Protein AF-0000000072847836 (afdb_homodimer)

Foldseek 3Di:
DPPPPLDKDKDKDADDDDPWDWDWDADQVQQKIWIACQVHDHDIQIAHQFPQKGKDADPVDVRMMMIMGSDPVSSVVSVVRVVVSRDDPPVVVVVVVDDDDDDDDDDDDDDD/DPPPPLDKDKDKDADDDDPWDWDWDADQVQQKIWIACQVHDHDIQIAHQFPQKGKDADPVDVRMMMIMGSDPVSSVVSVVRVVVSRDDPPVVVVVVVDDDDDDDDDDDDDDD

InterPro domains:
  IPR000702 Large ribosomal subunit protein uL6-like [PTHR11655] (1-108)
  IPR020040 Large ribosomal subunit protein uL6, alpha-beta domain [PF00347] (33-99)
  IPR036789 Large ribosomal subunit protein uL6-like, alpha-beta domain superfamily [G3DSA:3.90.930.12] (9-111)
  IPR036789 Large ribosomal subunit protein uL6-like, alpha-beta domain superfamily [SSF56053] (9-105)

Sequence (224 aa):
MIKGVTLGFRYKMRSVYAHFLINVIIQENVSLVEIQNFLGEKYIRRVRIRPSAACSVSQAQKDGLILEGDDIELVSNSAALIQQATTVENKNIRKILDGIYVSVKGTNSSAGMIKGVTLGFRYKMRSVYAHFLINVIIQENVSLVEIQNFLGEKYIRRVRIRPSAACSVSQAQKDGLILEGDDIELVSNSAALIQQATTVENKNIRKILDGIYVSVKGTNSSAG

Structure (mmCIF, N/CA/C/O backbone):
data_AF-0000000072847836-model_v1
#
loop_
_entity.id
_entity.type
_entity.pdbx_description
1 polymer 'Large ribosomal subunit protein uL6'
#
loop_
_atom_site.group_PDB
_atom_site.id
_atom_site.type_symbol
_atom_site.label_atom_id
_atom_site.label_alt_id
_atom_site.label_comp_id
_atom_site.label_asym_id
_atom_site.label_entity_id
_atom_site.label_seq_id
_atom_site.pdbx_PDB_ins_code
_atom_site.Cartn_x
_atom_site.Cartn_y
_atom_site.Cartn_z
_atom_site.occupancy
_atom_site.B_iso_or_equiv
_atom_site.auth_seq_id
_atom_site.auth_comp_id
_atom_site.auth_asym_id
_atom_site.auth_atom_id
_atom_site.pdbx_PDB_model_num
ATOM 1 N N . MET A 1 1 ? 7.887 -56.125 -6.875 1 31.52 1 MET A N 1
ATOM 2 C CA . MET A 1 1 ? 8.125 -55.125 -7.934 1 31.52 1 MET A CA 1
ATOM 3 C C . MET A 1 1 ? 7.941 -53.719 -7.418 1 31.52 1 MET A C 1
ATOM 5 O O . MET A 1 1 ? 6.879 -53.375 -6.898 1 31.52 1 MET A O 1
ATOM 9 N N . ILE A 1 2 ? 8.938 -53.062 -6.691 1 40.41 2 ILE A N 1
ATOM 10 C CA . ILE A 1 2 ? 8.828 -51.812 -5.961 1 40.41 2 ILE A CA 1
ATOM 11 C C . ILE A 1 2 ? 8.281 -50.719 -6.883 1 40.41 2 ILE A C 1
ATOM 13 O O . ILE A 1 2 ? 8.875 -50.406 -7.914 1 40.41 2 ILE A O 1
ATOM 17 N N . LYS A 1 3 ? 7.02 -50.656 -7.18 1 45.91 3 LYS A N 1
ATOM 18 C CA . LYS A 1 3 ? 6.426 -49.625 -8.031 1 45.91 3 LYS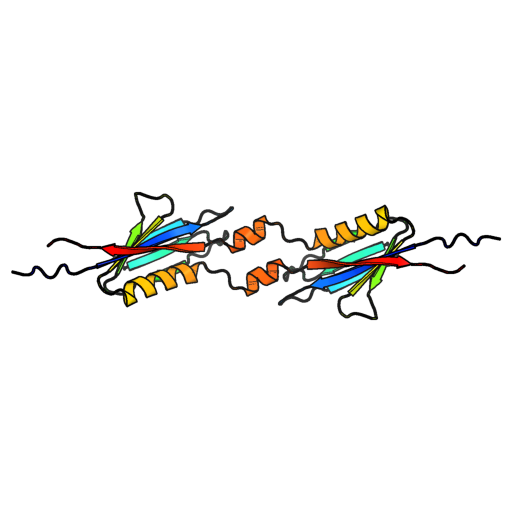 A CA 1
ATOM 19 C C . LYS A 1 3 ? 6.891 -48.25 -7.625 1 45.91 3 LYS A C 1
ATOM 21 O O . LYS A 1 3 ? 6.801 -47.875 -6.453 1 45.91 3 LYS A O 1
ATOM 26 N N . GLY A 1 4 ? 7.977 -47.781 -8.109 1 46.28 4 GLY A N 1
ATOM 27 C CA . GLY A 1 4 ? 8.508 -46.438 -7.895 1 46.28 4 GLY A CA 1
ATOM 28 C C . GLY A 1 4 ? 7.445 -45.375 -7.949 1 46.28 4 GLY A C 1
ATOM 29 O O . GLY A 1 4 ? 6.766 -45.188 -8.969 1 46.28 4 GLY A O 1
ATOM 30 N N . VAL A 1 5 ? 6.633 -45.156 -6.957 1 49.94 5 VAL A N 1
ATOM 31 C CA . VAL A 1 5 ? 5.625 -44.094 -6.875 1 49.94 5 VAL A CA 1
ATOM 32 C C . VAL A 1 5 ? 6.188 -42.781 -7.426 1 49.94 5 VAL A C 1
ATOM 34 O O . VAL A 1 5 ? 7.266 -42.344 -7.02 1 49.94 5 VAL A O 1
ATOM 37 N N . THR A 1 6 ? 6.242 -42.625 -8.742 1 57.62 6 THR A N 1
ATOM 38 C CA . THR A 1 6 ? 6.715 -41.312 -9.203 1 57.62 6 THR A CA 1
ATOM 39 C C . THR A 1 6 ? 5.988 -40.188 -8.469 1 57.62 6 THR A C 1
ATOM 41 O O . THR A 1 6 ? 4.758 -40.156 -8.461 1 57.62 6 THR A O 1
ATOM 44 N N . LEU A 1 7 ? 6.547 -39.781 -7.398 1 67.31 7 LEU A N 1
ATOM 45 C CA . LEU A 1 7 ? 6 -38.688 -6.578 1 67.31 7 LEU A CA 1
ATOM 46 C C . LEU A 1 7 ? 5.957 -37.375 -7.355 1 67.31 7 LEU A C 1
ATOM 48 O O . LEU A 1 7 ? 6.938 -37 -7.996 1 67.31 7 LEU A O 1
ATOM 52 N N . GLY A 1 8 ? 4.703 -37.094 -7.77 1 88.88 8 GLY A N 1
ATOM 53 C CA . GLY A 1 8 ? 4.594 -35.75 -8.312 1 88.88 8 GLY A CA 1
ATOM 54 C C . GLY A 1 8 ? 4.445 -34.688 -7.242 1 88.88 8 GLY A C 1
ATOM 55 O O . GLY A 1 8 ? 4.418 -35 -6.051 1 88.88 8 GLY A O 1
ATOM 56 N N . PHE A 1 9 ? 4.746 -33.5 -7.559 1 93.81 9 PHE A N 1
ATOM 57 C CA . PHE A 1 9 ? 4.621 -32.312 -6.684 1 93.81 9 PHE A CA 1
ATOM 58 C C . PHE A 1 9 ? 3.363 -31.531 -7.016 1 93.81 9 PHE A C 1
ATOM 60 O O . PHE A 1 9 ? 2.955 -31.469 -8.18 1 93.81 9 PHE A O 1
ATOM 67 N N . ARG A 1 10 ? 2.783 -31.109 -5.953 1 95.06 10 ARG A N 1
ATOM 68 C CA . ARG A 1 10 ? 1.569 -30.312 -6.125 1 95.06 10 ARG A CA 1
ATOM 69 C C . ARG A 1 10 ? 1.591 -29.078 -5.23 1 95.06 10 ARG A C 1
ATOM 71 O O . ARG A 1 10 ? 1.797 -29.188 -4.02 1 95.06 10 ARG A O 1
ATOM 78 N N . TYR A 1 11 ? 1.335 -27.891 -5.781 1 97.06 11 TYR A N 1
ATOM 79 C CA . TYR A 1 11 ? 1.158 -26.641 -5.059 1 97.06 11 TYR A CA 1
ATOM 80 C C . TYR A 1 11 ? -0.27 -26.125 -5.203 1 97.06 11 TYR A C 1
ATOM 82 O O . TYR A 1 11 ? -0.853 -26.188 -6.289 1 97.06 11 TYR A O 1
ATOM 90 N N . LYS A 1 12 ? -0.806 -25.594 -4.125 1 97 12 LYS A N 1
ATOM 91 C CA . LYS A 1 12 ? -2.07 -24.875 -4.16 1 97 12 LYS A CA 1
ATOM 92 C C . LYS A 1 12 ? -1.845 -23.375 -3.984 1 97 12 LYS A C 1
ATOM 94 O O . LYS A 1 12 ? -1.017 -22.953 -3.172 1 97 12 LYS A O 1
ATOM 99 N N . MET A 1 13 ? -2.5 -22.625 -4.797 1 97.38 13 MET A N 1
ATOM 100 C CA . MET A 1 13 ? -2.424 -21.156 -4.734 1 97.38 13 MET A CA 1
ATOM 101 C C . MET A 1 13 ? -3.811 -20.547 -4.566 1 97.38 13 MET A C 1
ATOM 103 O O . MET A 1 13 ? -4.812 -21.172 -4.914 1 97.38 13 MET A O 1
ATOM 107 N N . ARG A 1 14 ? -3.795 -19.375 -4.086 1 96.06 14 ARG A N 1
ATOM 108 C CA . ARG A 1 14 ? -5.047 -18.656 -3.891 1 96.06 14 ARG A CA 1
ATOM 109 C C . ARG A 1 14 ? -4.906 -17.188 -4.289 1 96.06 14 ARG A C 1
ATOM 111 O O . ARG A 1 14 ? -3.898 -16.547 -3.977 1 96.06 14 ARG A O 1
ATOM 118 N N . SER A 1 15 ? -5.945 -16.719 -5.047 1 95.38 15 SER A N 1
ATOM 119 C CA . SER A 1 15 ? -6.027 -15.297 -5.328 1 95.38 15 SER A CA 1
ATOM 120 C C . SER A 1 15 ? -6.59 -14.523 -4.137 1 95.38 15 SER A C 1
ATOM 122 O O . SER A 1 15 ? -7.645 -14.883 -3.604 1 95.38 15 SER A O 1
ATOM 124 N N . VAL A 1 16 ? -5.953 -13.539 -3.754 1 90.75 16 VAL A N 1
ATOM 125 C CA . VAL A 1 16 ? -6.367 -12.68 -2.652 1 90.75 16 VAL A CA 1
ATOM 126 C C . VAL A 1 16 ? -6.602 -11.258 -3.166 1 90.75 16 VAL A C 1
ATOM 128 O O . VAL A 1 16 ? -5.73 -10.672 -3.812 1 90.75 16 VAL A O 1
ATOM 131 N N . TYR A 1 17 ? -7.82 -10.797 -2.941 1 84.88 17 TYR A N 1
ATOM 132 C CA . TYR A 1 17 ? -8.141 -9.445 -3.393 1 84.88 17 TYR A CA 1
ATOM 133 C C . TYR A 1 17 ? -9.148 -8.781 -2.455 1 84.88 17 TYR A C 1
ATOM 135 O O . TYR A 1 17 ? -10.016 -9.453 -1.894 1 84.88 17 TYR A O 1
ATOM 143 N N . ALA A 1 18 ? -9.086 -7.5 -2.373 1 79.38 18 ALA A N 1
ATOM 144 C CA . ALA A 1 18 ? -9.992 -6.746 -1.511 1 79.38 18 ALA A CA 1
ATOM 145 C C . ALA A 1 18 ? -11.172 -6.191 -2.307 1 79.38 18 ALA A C 1
ATOM 147 O O . ALA A 1 18 ? -12.32 -6.312 -1.884 1 79.38 18 ALA A O 1
ATOM 148 N N . HIS A 1 19 ? -10.961 -5.57 -3.455 1 78.06 19 HIS A N 1
ATOM 149 C CA . HIS A 1 19 ? -11.984 -4.832 -4.188 1 78.06 19 HIS A CA 1
ATOM 150 C C . HIS A 1 19 ? -12.125 -5.355 -5.613 1 78.06 19 HIS A C 1
ATOM 152 O O . HIS A 1 19 ? -13.227 -5.68 -6.055 1 78.06 19 HIS A O 1
ATOM 158 N N . PHE A 1 20 ? -11.047 -5.434 -6.266 1 81.94 20 PHE A N 1
ATOM 159 C CA . PHE A 1 20 ? -11.078 -5.879 -7.652 1 81.94 20 PHE A CA 1
ATOM 160 C C . PHE A 1 20 ? -10.859 -7.387 -7.742 1 81.94 20 PHE A C 1
ATOM 162 O O . PHE A 1 20 ? -9.82 -7.895 -7.32 1 81.94 20 PHE A O 1
ATOM 169 N N . LEU A 1 21 ? -11.844 -8.047 -8.32 1 89.44 21 LEU A N 1
ATOM 170 C CA . LEU A 1 21 ? -11.703 -9.484 -8.531 1 89.44 21 LEU A CA 1
ATOM 171 C C . LEU A 1 21 ? -10.531 -9.789 -9.453 1 89.44 21 LEU A C 1
ATOM 173 O O . LEU A 1 21 ? -10.312 -9.078 -10.438 1 89.44 21 LEU A O 1
ATOM 177 N N . ILE A 1 22 ? -9.828 -10.68 -9.078 1 93.31 22 ILE A N 1
ATOM 178 C CA . ILE A 1 22 ? -8.75 -11.156 -9.938 1 93.31 22 ILE A CA 1
ATOM 179 C C . ILE A 1 22 ? -9.234 -12.359 -10.75 1 93.31 22 ILE A C 1
ATOM 181 O O . ILE A 1 22 ? -9.516 -13.422 -10.188 1 93.31 22 ILE A O 1
ATOM 185 N N . ASN A 1 23 ? -9.312 -12.195 -12.062 1 95.25 23 ASN A N 1
ATOM 186 C CA . ASN A 1 23 ? -9.742 -13.266 -12.961 1 95.25 23 ASN A CA 1
ATOM 187 C C . ASN A 1 23 ? -8.547 -14.031 -13.523 1 95.25 23 ASN A C 1
ATOM 189 O O . ASN A 1 23 ? -7.641 -13.438 -14.109 1 95.25 23 ASN A O 1
ATOM 193 N N . VAL A 1 24 ? -8.602 -15.328 -13.297 1 96.81 24 VAL A N 1
ATOM 194 C CA . VAL A 1 24 ? -7.531 -16.172 -13.828 1 96.81 24 VAL A CA 1
ATOM 195 C C . VAL A 1 24 ? -8.094 -17.109 -14.898 1 96.81 24 VAL A C 1
ATOM 197 O O . VAL A 1 24 ? -9.055 -17.844 -14.648 1 96.81 24 VAL A O 1
ATOM 200 N N . ILE A 1 25 ? -7.508 -17.031 -16.078 1 95.88 25 ILE A N 1
ATOM 201 C CA . ILE A 1 25 ? -7.875 -17.906 -17.188 1 95.88 25 ILE A CA 1
ATOM 202 C C . ILE A 1 25 ? -6.68 -18.766 -17.578 1 95.88 25 ILE A C 1
ATOM 204 O O . ILE A 1 25 ? -5.586 -18.25 -17.828 1 95.88 25 ILE A O 1
ATOM 208 N N . ILE A 1 26 ? -6.906 -20.047 -17.594 1 95.94 26 ILE A N 1
ATOM 209 C CA . ILE A 1 26 ? -5.824 -20.969 -17.922 1 95.94 26 ILE A CA 1
ATOM 210 C C . ILE A 1 26 ? -6.047 -21.531 -19.312 1 95.94 26 ILE A C 1
ATOM 212 O O . ILE A 1 26 ? -7.109 -22.094 -19.609 1 95.94 26 ILE A O 1
ATOM 216 N N . GLN A 1 27 ? -5.102 -21.297 -20.109 1 93.88 27 GLN A N 1
ATOM 217 C CA . GLN A 1 27 ? -5.07 -21.969 -21.406 1 93.88 27 GLN A CA 1
ATOM 218 C C . GLN A 1 27 ? -4.207 -23.234 -21.359 1 93.88 27 GLN A C 1
ATOM 220 O O . GLN A 1 27 ? -2.986 -23.156 -21.516 1 93.88 27 GLN A O 1
ATOM 225 N N . GLU A 1 28 ? -4.781 -24.375 -21.25 1 88.12 28 GLU A N 1
ATOM 226 C CA . GLU A 1 28 ? -4.086 -25.641 -21.016 1 88.12 28 GLU A CA 1
ATOM 227 C C . GLU A 1 28 ? -3.26 -26.047 -22.219 1 88.12 28 GLU A C 1
ATOM 229 O O . GLU A 1 28 ? -2.152 -26.562 -22.078 1 88.12 28 GLU A O 1
ATOM 234 N N . ASN A 1 29 ? -3.805 -25.766 -23.297 1 88.94 29 ASN A N 1
ATOM 235 C CA . ASN A 1 29 ? -3.184 -26.219 -24.531 1 88.94 29 ASN A CA 1
ATOM 236 C C . ASN A 1 29 ? -1.798 -25.609 -24.719 1 88.94 29 ASN A C 1
ATOM 238 O O . ASN A 1 29 ? -0.888 -26.266 -25.234 1 88.94 29 ASN A O 1
ATOM 242 N N . VAL A 1 30 ? -1.623 -24.391 -24.312 1 89.44 30 VAL A N 1
ATOM 243 C CA . VAL A 1 30 ? -0.343 -23.734 -24.531 1 89.44 30 VAL A CA 1
ATOM 244 C C . VAL A 1 30 ? 0.332 -23.469 -23.188 1 89.44 30 VAL A C 1
ATOM 246 O O . VAL A 1 30 ? 1.311 -22.734 -23.094 1 89.44 30 VAL A O 1
ATOM 249 N N . SER A 1 31 ? -0.141 -24.016 -22.047 1 93.38 31 SER A N 1
ATOM 250 C CA . SER A 1 31 ? 0.439 -23.891 -20.719 1 93.38 31 SER A CA 1
ATOM 251 C C . SER A 1 31 ? 0.585 -22.422 -20.328 1 93.38 31 SER A C 1
ATOM 253 O O . SER A 1 31 ? 1.648 -22 -19.859 1 93.38 31 SER A O 1
ATOM 255 N N . LEU A 1 32 ? -0.511 -21.672 -20.562 1 96.19 32 LEU A N 1
ATOM 256 C CA . LEU A 1 32 ? -0.526 -20.234 -20.312 1 96.19 32 LEU A CA 1
ATOM 257 C C . LEU A 1 32 ? -1.585 -19.875 -19.281 1 96.19 32 LEU A C 1
ATOM 259 O O . LEU A 1 32 ? -2.711 -20.359 -19.344 1 96.19 32 LEU A O 1
ATOM 263 N N . VAL A 1 33 ? -1.169 -19.031 -18.359 1 97.5 33 VAL A N 1
ATOM 264 C CA . VAL A 1 33 ? -2.084 -18.484 -17.359 1 97.5 33 VAL A CA 1
ATOM 265 C C . VAL A 1 33 ? -2.289 -16.984 -17.594 1 97.5 33 VAL A C 1
ATOM 267 O O . VAL A 1 33 ? -1.324 -16.219 -17.641 1 97.5 33 VAL A O 1
ATOM 270 N N . GLU A 1 34 ? -3.541 -16.609 -17.734 1 97.38 34 GLU A N 1
ATOM 271 C CA . GLU A 1 34 ? -3.889 -15.203 -17.891 1 97.38 34 GLU A CA 1
ATOM 272 C C . GLU A 1 34 ? -4.523 -14.648 -16.625 1 97.38 34 GLU A C 1
ATOM 274 O O . GLU A 1 34 ? -5.469 -15.234 -16.094 1 97.38 34 GLU A O 1
ATOM 279 N N . ILE A 1 35 ? -3.963 -13.547 -16.172 1 96.81 35 ILE A N 1
ATOM 280 C CA . ILE A 1 35 ? -4.469 -12.859 -14.984 1 96.81 35 ILE A CA 1
ATOM 281 C C . ILE A 1 35 ? -5.039 -11.5 -15.383 1 96.81 35 ILE A C 1
ATOM 283 O O . ILE A 1 35 ? -4.324 -10.656 -15.93 1 96.81 35 ILE A O 1
ATOM 287 N N . GLN A 1 36 ? -6.344 -11.352 -15.086 1 94.62 36 GLN A N 1
ATOM 288 C CA . GLN A 1 36 ? -7.043 -10.141 -15.508 1 94.62 36 GLN A CA 1
ATOM 289 C C . GLN A 1 36 ? -7.555 -9.352 -14.305 1 94.62 36 GLN A C 1
ATOM 291 O O . GLN A 1 36 ? -7.789 -9.914 -13.234 1 94.62 36 GLN A O 1
ATOM 296 N N . ASN A 1 37 ? -7.598 -8.047 -14.469 1 90.31 37 ASN A N 1
ATOM 297 C CA . ASN A 1 37 ? -8.266 -7.16 -13.523 1 90.31 37 ASN A CA 1
ATOM 298 C C . ASN A 1 37 ? -7.484 -7.055 -12.211 1 90.31 37 ASN A C 1
ATOM 300 O O . ASN A 1 37 ? -8.078 -6.902 -11.148 1 90.31 37 ASN A O 1
ATOM 304 N N . PHE A 1 38 ? -6.129 -7.348 -12.281 1 87.06 38 PHE A N 1
ATOM 305 C CA . PHE A 1 38 ? -5.297 -7.129 -11.102 1 87.06 38 PHE A CA 1
ATOM 306 C C . PHE A 1 38 ? -5.234 -5.645 -10.758 1 87.06 38 PHE A C 1
ATOM 308 O O . PHE A 1 38 ? -4.879 -4.82 -11.594 1 87.06 38 PHE A O 1
ATOM 315 N N . LEU A 1 39 ? -5.75 -5.312 -9.594 1 79.88 39 LEU A N 1
ATOM 316 C CA . LEU A 1 39 ? -5.816 -3.947 -9.086 1 79.88 39 LEU A CA 1
ATOM 317 C C . LEU A 1 39 ? -6.684 -3.076 -9.992 1 79.88 39 LEU A C 1
ATOM 319 O O . LEU A 1 39 ? -6.465 -1.867 -10.086 1 79.88 39 LEU A O 1
ATOM 323 N N . GLY A 1 40 ? -7.43 -3.709 -10.734 1 80.25 40 GLY A N 1
ATOM 324 C CA . GLY A 1 40 ? -8.367 -2.998 -11.586 1 80.25 40 GLY A CA 1
ATOM 325 C C . GLY A 1 40 ? -7.762 -2.57 -12.914 1 80.25 40 GLY A C 1
ATOM 326 O O . GLY A 1 40 ? -8.336 -1.741 -13.625 1 80.25 40 GLY A O 1
ATOM 327 N N . GLU A 1 41 ? -6.633 -3.123 -13.148 1 78.06 41 GLU A N 1
ATOM 328 C CA . GLU A 1 41 ? -5.973 -2.777 -14.406 1 78.06 41 GLU A CA 1
ATOM 329 C C . GLU A 1 41 ? -6.602 -3.523 -15.578 1 78.06 41 GLU A C 1
ATOM 331 O O . GLU A 1 41 ? -7.109 -4.633 -15.422 1 78.06 41 GLU A O 1
ATOM 336 N N . LYS A 1 42 ? -6.531 -2.889 -16.734 1 82.44 42 LYS A N 1
ATOM 337 C CA . LYS A 1 42 ? -7.137 -3.479 -17.938 1 82.44 42 LYS A CA 1
ATOM 338 C C . LYS A 1 42 ? -6.152 -4.395 -18.656 1 82.44 42 LYS A C 1
ATOM 340 O O . LYS A 1 42 ? -6.547 -5.18 -19.516 1 82.44 42 LYS A O 1
ATOM 345 N N . TYR A 1 43 ? -4.926 -4.34 -18.219 1 84.69 43 TYR A N 1
ATOM 346 C CA . TYR A 1 43 ? -3.906 -5.152 -18.859 1 84.69 43 TYR A CA 1
ATOM 347 C C . TYR A 1 43 ? -3.994 -6.605 -18.406 1 84.69 43 TYR A C 1
ATOM 349 O O . TYR A 1 43 ? -4.219 -6.879 -17.234 1 84.69 43 TYR A O 1
ATOM 357 N N . ILE A 1 44 ? -3.857 -7.52 -19.359 1 92.69 44 ILE A N 1
ATOM 358 C CA . ILE A 1 44 ? -3.836 -8.953 -19.078 1 92.69 44 ILE A CA 1
ATOM 359 C C . ILE A 1 44 ? -2.396 -9.414 -18.859 1 92.69 44 ILE A C 1
ATOM 361 O O . ILE A 1 44 ? -1.547 -9.234 -19.734 1 92.69 44 ILE A O 1
ATOM 365 N N . ARG A 1 45 ? -2.094 -9.945 -17.688 1 93.81 45 ARG A N 1
ATOM 366 C CA . ARG A 1 45 ? -0.788 -10.531 -17.406 1 93.81 45 ARG A CA 1
ATOM 367 C C . ARG A 1 45 ? -0.734 -11.992 -17.828 1 93.81 45 ARG A C 1
ATOM 369 O O . ARG A 1 45 ? -1.671 -12.75 -17.578 1 93.81 45 ARG A O 1
ATOM 376 N N . ARG A 1 46 ? 0.291 -12.383 -18.5 1 95.81 46 ARG A N 1
ATOM 377 C CA . ARG A 1 46 ? 0.429 -13.758 -18.984 1 95.81 46 ARG A CA 1
ATOM 378 C C . ARG A 1 46 ? 1.664 -14.422 -18.375 1 95.81 46 ARG A C 1
ATOM 380 O O . ARG A 1 46 ? 2.732 -13.812 -18.312 1 95.81 46 ARG A O 1
ATOM 387 N N . VAL A 1 47 ? 1.44 -15.531 -17.859 1 97.44 47 VAL A N 1
ATOM 388 C CA . VAL A 1 47 ? 2.52 -16.328 -17.281 1 97.44 47 VAL A CA 1
ATOM 389 C C . VAL A 1 47 ? 2.568 -17.703 -17.953 1 97.44 47 VAL A C 1
ATOM 391 O O . VAL A 1 47 ? 1.579 -18.438 -17.953 1 97.44 47 VAL A O 1
ATOM 394 N N . ARG A 1 48 ? 3.758 -18.062 -18.484 1 96.31 48 ARG A N 1
ATOM 395 C CA . ARG A 1 48 ? 3.932 -19.391 -19.062 1 96.31 48 ARG A CA 1
ATOM 396 C C . ARG A 1 48 ? 4.363 -20.391 -18 1 96.31 48 ARG A C 1
ATOM 398 O O . ARG A 1 48 ? 5.324 -20.156 -17.266 1 96.31 48 ARG A O 1
ATOM 405 N N . ILE A 1 49 ? 3.65 -21.453 -18.047 1 96.5 49 ILE A N 1
ATOM 406 C CA . ILE A 1 49 ? 3.975 -22.531 -17.109 1 96.5 49 ILE A CA 1
ATOM 407 C C . ILE A 1 49 ? 5.172 -23.312 -17.641 1 96.5 49 ILE A C 1
ATOM 409 O O . ILE A 1 49 ? 5.293 -23.547 -18.844 1 96.5 49 ILE A O 1
ATOM 413 N N . ARG A 1 50 ? 6.031 -23.672 -16.703 1 95.56 50 ARG A N 1
ATOM 414 C CA . ARG A 1 50 ? 7.23 -24.422 -17.078 1 95.56 50 ARG A CA 1
ATOM 415 C C . ARG A 1 50 ? 6.871 -25.781 -17.656 1 95.56 50 ARG A C 1
ATOM 417 O O . ARG A 1 50 ? 5.84 -26.359 -17.312 1 95.56 50 ARG A O 1
ATOM 424 N N . PRO A 1 51 ? 7.828 -26.297 -18.422 1 92 51 PRO A N 1
ATOM 425 C CA . PRO A 1 51 ? 7.59 -27.625 -18.969 1 92 51 PRO A CA 1
ATOM 426 C C . PRO A 1 51 ? 7.461 -28.703 -17.891 1 92 51 PRO A C 1
ATOM 428 O O . PRO A 1 51 ? 8.125 -28.609 -16.844 1 92 51 PRO A O 1
ATOM 431 N N . SER A 1 52 ? 6.594 -29.688 -18.016 1 89.69 52 SER A N 1
ATOM 432 C CA . SER A 1 52 ? 6.352 -30.828 -17.141 1 89.69 52 SER A CA 1
ATOM 433 C C . SER A 1 52 ? 5.48 -30.438 -15.953 1 89.69 52 SER A C 1
ATOM 435 O O . SER A 1 52 ? 5.238 -31.25 -15.055 1 89.69 52 SER A O 1
ATOM 437 N N . ALA A 1 53 ? 5.215 -29.094 -15.906 1 93.88 53 ALA A N 1
ATOM 438 C CA . ALA A 1 53 ? 4.227 -28.656 -14.922 1 93.88 53 ALA A CA 1
ATOM 439 C C . ALA A 1 53 ? 2.889 -28.344 -15.586 1 93.88 53 ALA A C 1
ATOM 441 O O . ALA A 1 53 ? 2.834 -28.094 -16.797 1 93.88 53 ALA A O 1
ATOM 442 N N . ALA A 1 54 ? 1.813 -28.516 -14.844 1 94.62 54 ALA A N 1
ATOM 443 C CA . ALA A 1 54 ? 0.465 -28.203 -15.305 1 94.62 54 ALA A CA 1
ATOM 444 C C . ALA A 1 54 ? -0.289 -27.359 -14.273 1 94.62 54 ALA A C 1
ATOM 446 O O . ALA A 1 54 ? -0.105 -27.547 -13.07 1 94.62 54 ALA A O 1
ATOM 447 N N . CYS A 1 55 ? -1.044 -26.422 -14.805 1 96.19 55 CYS A N 1
ATOM 448 C CA . CYS A 1 55 ? -1.854 -25.562 -13.953 1 96.19 55 CYS A CA 1
ATOM 449 C C . CYS A 1 55 ? -3.338 -25.75 -14.242 1 96.19 55 CYS A C 1
ATOM 451 O O . CYS A 1 55 ? -3.732 -25.938 -15.398 1 96.19 55 CYS A O 1
ATOM 453 N N . SER A 1 56 ? -4.156 -25.734 -13.172 1 95.5 56 SER A N 1
ATOM 454 C CA . SER A 1 56 ? -5.605 -25.812 -13.32 1 95.5 56 SER A CA 1
ATOM 455 C C . SER A 1 56 ? -6.32 -25.047 -12.219 1 95.5 56 SER A C 1
ATOM 457 O O . SER A 1 56 ? -5.727 -24.734 -11.188 1 95.5 56 SER A O 1
ATOM 459 N N . VAL A 1 57 ? -7.52 -24.703 -12.516 1 95 57 VAL A N 1
ATOM 460 C CA . VAL A 1 57 ? -8.336 -24.047 -11.508 1 95 57 VAL A CA 1
ATOM 461 C C . VAL A 1 57 ? -8.812 -25.047 -10.469 1 95 57 VAL A C 1
ATOM 463 O O . VAL A 1 57 ? -9.227 -26.156 -10.812 1 95 57 VAL A O 1
ATOM 466 N N . SER A 1 58 ? -8.68 -24.625 -9.219 1 95.25 58 SER A N 1
ATOM 467 C CA . SER A 1 58 ? -9.141 -25.484 -8.148 1 95.25 58 SER A CA 1
ATOM 468 C C . SER A 1 58 ? -10.664 -25.562 -8.117 1 95.25 58 SER A C 1
ATOM 470 O O . SER A 1 58 ? -11.344 -24.547 -8.086 1 95.25 58 SER A O 1
ATOM 472 N N . GLN A 1 59 ? -11.227 -26.766 -8.125 1 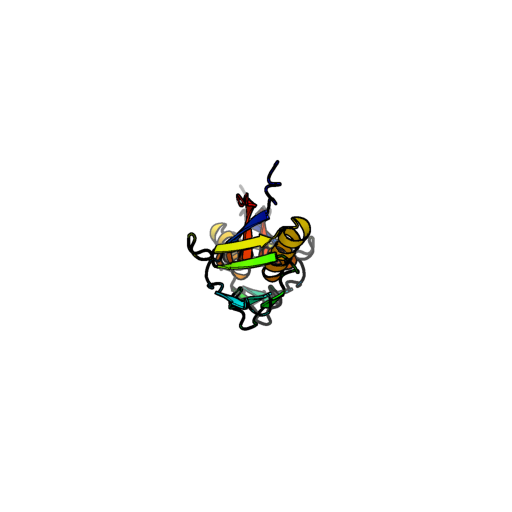92 59 GLN A N 1
ATOM 473 C CA . GLN A 1 59 ? -12.664 -26.953 -8.008 1 92 59 GLN A CA 1
ATOM 474 C C . GLN A 1 59 ? -13.102 -26.938 -6.543 1 92 59 GLN A C 1
ATOM 476 O O . GLN A 1 59 ? -14.266 -26.641 -6.242 1 92 59 GLN A O 1
ATOM 481 N N . ALA A 1 60 ? -12.156 -27.281 -5.734 1 92.12 60 ALA A N 1
ATOM 482 C CA . ALA A 1 60 ? -12.453 -27.422 -4.309 1 92.12 60 ALA A CA 1
ATOM 483 C C . ALA A 1 60 ? -12.398 -26.062 -3.613 1 92.12 60 ALA A C 1
ATOM 485 O O . ALA A 1 60 ? -13.016 -25.875 -2.559 1 92.12 60 ALA A O 1
ATOM 486 N N . GLN A 1 61 ? -11.719 -25.062 -4.133 1 92.31 61 GLN A N 1
ATOM 487 C CA . GLN A 1 61 ? -11.516 -23.766 -3.498 1 92.31 61 GLN A CA 1
ATOM 488 C C . GLN A 1 61 ? -11.797 -22.625 -4.473 1 92.31 61 GLN A C 1
ATOM 490 O O . GLN A 1 61 ? -11.211 -22.578 -5.555 1 92.31 61 GLN A O 1
ATOM 495 N N . LYS A 1 62 ? -12.695 -21.797 -4.102 1 93 62 LYS A N 1
ATOM 496 C CA . LYS A 1 62 ? -12.953 -20.609 -4.906 1 93 62 LYS A CA 1
ATOM 497 C C . LYS A 1 62 ? -11.688 -19.766 -5.066 1 93 62 LYS A C 1
ATOM 499 O O . LYS A 1 62 ? -10.953 -19.562 -4.102 1 93 62 LYS A O 1
ATOM 504 N N . ASP A 1 63 ? -11.336 -19.344 -6.242 1 95.25 63 ASP A N 1
ATOM 505 C CA . ASP A 1 63 ? -10.188 -18.5 -6.574 1 95.25 63 ASP A CA 1
ATOM 506 C C . ASP A 1 63 ? -8.875 -19.25 -6.32 1 95.25 63 ASP A C 1
ATOM 508 O O . ASP A 1 63 ? -7.848 -18.625 -6.055 1 95.25 63 ASP A O 1
ATOM 512 N N . GLY A 1 64 ? -9.023 -20.547 -6.375 1 97.25 64 GLY A N 1
ATOM 513 C CA . GLY A 1 64 ? -7.848 -21.391 -6.156 1 97.25 64 GLY A CA 1
ATOM 514 C C . GLY A 1 64 ? -7.227 -21.891 -7.445 1 97.25 64 GLY A C 1
ATOM 515 O O . GLY A 1 64 ? -7.922 -22.062 -8.445 1 97.25 64 GLY A O 1
ATOM 516 N N . LEU A 1 65 ? -5.898 -22.125 -7.402 1 96.75 65 LEU A N 1
ATOM 517 C CA . LEU A 1 65 ? -5.141 -22.734 -8.492 1 96.75 65 LEU A CA 1
ATOM 518 C C . LEU A 1 65 ? -4.336 -23.922 -8.008 1 96.75 65 LEU A C 1
ATOM 520 O O . LEU A 1 65 ? -3.91 -23.969 -6.848 1 96.75 65 LEU A O 1
ATOM 524 N N . ILE A 1 66 ? -4.223 -24.859 -8.875 1 96.38 66 ILE A N 1
ATOM 525 C CA . ILE A 1 66 ? -3.414 -26.047 -8.586 1 96.38 66 ILE A CA 1
ATOM 526 C C . ILE A 1 66 ? -2.291 -26.172 -9.609 1 96.38 66 ILE A C 1
ATOM 528 O O . ILE A 1 66 ? -2.535 -26.094 -10.82 1 96.38 66 ILE A O 1
ATOM 532 N N . LEU A 1 67 ? -1.089 -26.234 -9.133 1 96.12 67 LEU A N 1
ATOM 533 C CA . LEU A 1 67 ? 0.081 -26.516 -9.961 1 96.12 67 LEU A CA 1
ATOM 534 C C . LEU A 1 67 ? 0.654 -27.891 -9.656 1 96.12 67 LEU A C 1
ATOM 536 O O . LEU A 1 67 ? 0.889 -28.234 -8.492 1 96.12 67 LEU A O 1
ATOM 540 N N . GLU A 1 68 ? 0.858 -28.641 -10.75 1 95.31 68 GLU A N 1
ATOM 541 C CA . GLU A 1 68 ? 1.359 -30 -10.562 1 95.31 68 GLU A CA 1
ATOM 542 C C . GLU A 1 68 ? 2.469 -30.328 -11.562 1 95.31 68 GLU A C 1
ATOM 544 O O . GLU A 1 68 ? 2.49 -29.781 -12.672 1 95.31 68 GLU A O 1
ATOM 549 N N . GLY A 1 69 ? 3.357 -31.125 -11.078 1 94.19 69 GLY A N 1
ATOM 550 C CA . GLY A 1 69 ? 4.441 -31.594 -11.938 1 94.19 69 GLY A CA 1
ATOM 551 C C . GLY A 1 69 ? 5.355 -32.594 -11.25 1 94.19 69 GLY A C 1
ATOM 552 O O . GLY A 1 69 ? 5.207 -32.875 -10.055 1 94.19 69 GLY A O 1
ATOM 553 N N . ASP A 1 70 ? 6.258 -33.188 -12.008 1 92.12 70 ASP A N 1
ATOM 554 C CA . ASP A 1 70 ? 7.133 -34.25 -11.484 1 92.12 70 ASP A CA 1
ATOM 555 C C . ASP A 1 70 ? 8.469 -33.656 -11.039 1 92.12 70 ASP A C 1
ATOM 557 O O . ASP A 1 70 ? 9.289 -34.375 -10.438 1 92.12 70 ASP A O 1
ATOM 561 N N . ASP A 1 71 ? 8.703 -32.469 -11.352 1 93.06 71 ASP A N 1
ATOM 562 C CA . ASP A 1 71 ? 9.914 -31.75 -10.938 1 93.06 71 ASP A CA 1
ATOM 563 C C . ASP A 1 71 ? 9.578 -30.594 -10.016 1 93.06 71 ASP A C 1
ATOM 565 O O . ASP A 1 71 ? 8.961 -29.609 -10.445 1 93.06 71 ASP A O 1
ATOM 569 N N . ILE A 1 72 ? 10.023 -30.719 -8.805 1 92.75 72 ILE A N 1
ATOM 570 C CA . ILE A 1 72 ? 9.672 -29.734 -7.785 1 92.75 72 ILE A CA 1
ATOM 571 C C . ILE A 1 72 ? 10.188 -28.359 -8.188 1 92.75 72 ILE A C 1
ATOM 573 O O . ILE A 1 72 ? 9.547 -27.344 -7.922 1 92.75 72 ILE A O 1
ATOM 577 N N . GLU A 1 73 ? 11.328 -28.312 -8.797 1 95.12 73 GLU A N 1
ATOM 578 C CA . GLU A 1 73 ? 11.914 -27.031 -9.188 1 95.12 73 GLU A CA 1
ATOM 579 C C . GLU A 1 73 ? 11.047 -26.312 -10.219 1 95.12 73 GLU A C 1
ATOM 581 O O . GLU A 1 73 ? 10.852 -25.109 -10.141 1 95.12 73 GLU A O 1
ATOM 586 N N . LEU A 1 74 ? 10.531 -27.125 -11.188 1 95.12 74 LEU A N 1
ATOM 587 C CA . LEU A 1 74 ? 9.711 -26.547 -12.242 1 95.12 74 LEU A CA 1
ATOM 588 C C . LEU A 1 74 ? 8.352 -26.109 -11.695 1 95.12 74 LEU A C 1
ATOM 590 O O . LEU A 1 74 ? 7.836 -25.047 -12.078 1 95.12 74 LEU A O 1
ATOM 594 N N . VAL A 1 75 ? 7.793 -26.875 -10.773 1 96.25 75 VAL A N 1
ATOM 595 C CA . VAL A 1 75 ? 6.52 -26.531 -10.141 1 96.25 75 VAL A CA 1
ATOM 596 C C . VAL A 1 75 ? 6.68 -25.266 -9.297 1 96.25 75 VAL A C 1
ATOM 598 O O . VAL A 1 75 ? 5.883 -24.328 -9.406 1 96.25 75 VAL A O 1
ATOM 601 N N . SER A 1 76 ? 7.723 -25.234 -8.539 1 96.19 76 SER A N 1
ATOM 602 C CA . SER A 1 76 ? 7.996 -24.094 -7.664 1 96.19 76 SER A CA 1
ATOM 603 C C . SER A 1 76 ? 8.266 -22.828 -8.469 1 96.19 76 SER A C 1
ATOM 605 O O . SER A 1 76 ? 7.762 -21.75 -8.133 1 96.19 76 SER A O 1
ATOM 607 N N . ASN A 1 77 ? 9.031 -22.969 -9.5 1 96.88 77 ASN A N 1
ATOM 608 C CA . ASN A 1 77 ? 9.344 -21.828 -10.352 1 96.88 77 ASN A CA 1
ATOM 609 C C . ASN A 1 77 ? 8.086 -21.281 -11.031 1 96.88 77 ASN A C 1
ATOM 611 O O . ASN A 1 77 ? 7.902 -20.062 -11.109 1 96.88 77 ASN A O 1
ATOM 615 N N . SER A 1 78 ? 7.258 -22.156 -11.523 1 97.44 78 SER A N 1
ATOM 616 C CA . SER A 1 78 ? 6.008 -21.734 -12.141 1 97.44 78 SER A CA 1
ATOM 617 C C . SER A 1 78 ? 5.137 -20.969 -11.148 1 97.44 78 SER A C 1
ATOM 619 O O . SER A 1 78 ? 4.57 -19.922 -11.484 1 97.44 78 SER A O 1
ATOM 621 N N . ALA A 1 79 ? 5.105 -21.469 -9.961 1 97.62 79 ALA A N 1
ATOM 622 C CA . ALA A 1 79 ? 4.324 -20.812 -8.922 1 97.62 79 ALA A CA 1
ATOM 623 C C . ALA A 1 79 ? 4.879 -19.422 -8.633 1 97.62 79 ALA A C 1
ATOM 625 O O . ALA A 1 79 ? 4.121 -18.453 -8.469 1 97.62 79 ALA A O 1
ATOM 626 N N . ALA A 1 80 ? 6.176 -19.328 -8.57 1 96.81 80 ALA A N 1
ATOM 627 C CA . ALA A 1 80 ? 6.828 -18.062 -8.289 1 96.81 80 ALA A CA 1
ATOM 628 C C . ALA A 1 80 ? 6.512 -17.031 -9.375 1 96.81 80 ALA A C 1
ATOM 630 O O . ALA A 1 80 ? 6.297 -15.852 -9.078 1 96.81 80 ALA A O 1
ATOM 631 N N . LEU A 1 81 ? 6.48 -17.516 -10.586 1 95.88 81 LEU A N 1
ATOM 632 C CA . LEU A 1 81 ? 6.211 -16.625 -11.703 1 95.88 81 LEU A CA 1
ATOM 633 C C . LEU A 1 81 ? 4.781 -16.094 -11.641 1 95.88 81 LEU A C 1
ATOM 635 O O . LEU A 1 81 ? 4.539 -14.906 -11.898 1 95.88 81 LEU A O 1
ATOM 639 N N . ILE A 1 82 ? 3.879 -16.953 -11.297 1 96.88 82 ILE A N 1
ATOM 640 C CA . ILE A 1 82 ? 2.486 -16.547 -11.156 1 96.88 82 ILE A CA 1
ATOM 641 C C . ILE A 1 82 ? 2.365 -15.5 -10.047 1 96.88 82 ILE A C 1
ATOM 643 O O . ILE A 1 82 ? 1.701 -14.469 -10.219 1 96.88 82 ILE A O 1
ATOM 647 N N . GLN A 1 83 ? 3.01 -15.734 -8.945 1 95.5 83 GLN A N 1
ATOM 648 C CA . GLN A 1 83 ? 2.992 -14.797 -7.828 1 95.5 83 GLN A CA 1
ATOM 649 C C . GLN A 1 83 ? 3.639 -13.469 -8.219 1 95.5 83 GLN A C 1
ATOM 651 O O . GLN A 1 83 ? 3.098 -12.398 -7.926 1 95.5 83 GLN A O 1
ATOM 656 N N . GLN A 1 84 ? 4.734 -13.586 -8.859 1 93.19 84 GLN A N 1
ATOM 657 C CA . GLN A 1 84 ? 5.469 -12.391 -9.266 1 93.19 84 GLN A CA 1
ATOM 658 C C . GLN A 1 84 ? 4.625 -11.508 -10.18 1 93.19 84 GLN A C 1
ATOM 660 O O . GLN A 1 84 ? 4.715 -10.281 -10.125 1 93.19 84 GLN A O 1
ATOM 665 N N . ALA A 1 85 ? 3.752 -12.195 -10.969 1 93.81 85 ALA A N 1
ATOM 666 C CA . ALA A 1 85 ? 2.908 -11.461 -11.914 1 93.81 85 ALA A CA 1
ATOM 667 C C . ALA A 1 85 ? 1.925 -10.555 -11.172 1 93.81 85 ALA A C 1
ATOM 669 O O . ALA A 1 85 ? 1.392 -9.602 -11.75 1 93.81 85 ALA A O 1
ATOM 670 N N . THR A 1 86 ? 1.672 -10.82 -9.836 1 91.06 86 THR A N 1
ATOM 671 C CA . THR A 1 86 ? 0.706 -10.031 -9.078 1 91.06 86 THR A CA 1
ATOM 672 C C . THR A 1 86 ? 1.358 -9.422 -7.844 1 91.06 86 THR A C 1
ATOM 674 O O . THR A 1 86 ? 0.686 -9.164 -6.84 1 91.06 86 THR A O 1
ATOM 677 N N . THR A 1 87 ? 2.594 -9.438 -7.828 1 84.06 87 THR A N 1
ATOM 678 C CA . THR A 1 87 ? 3.295 -8.805 -6.715 1 84.06 87 THR A CA 1
ATOM 679 C C . THR A 1 87 ? 3.396 -7.293 -6.926 1 84.06 87 THR A C 1
ATOM 681 O O . THR A 1 87 ? 3.727 -6.836 -8.023 1 84.06 87 THR A O 1
ATOM 684 N N . VAL A 1 88 ? 2.908 -6.66 -5.816 1 71 88 VAL A N 1
ATOM 685 C CA . VAL A 1 88 ? 3.088 -5.211 -5.816 1 71 88 VAL A CA 1
ATOM 686 C C . VAL A 1 88 ? 4.434 -4.859 -5.184 1 71 88 VAL A C 1
ATOM 688 O O . VAL A 1 88 ? 4.73 -5.285 -4.066 1 71 88 VAL A O 1
ATOM 691 N N . GLU A 1 89 ? 5.332 -4.418 -5.879 1 64.06 89 GLU A N 1
ATOM 692 C CA . GLU A 1 89 ? 6.664 -4.086 -5.379 1 64.06 89 GLU A CA 1
ATOM 693 C C . GLU A 1 89 ? 6.59 -3.066 -4.246 1 64.06 89 GLU A C 1
ATOM 695 O O . GLU A 1 89 ? 5.688 -2.23 -4.215 1 64.06 89 GLU A O 1
ATOM 700 N N . ASN A 1 90 ? 7.402 -3.453 -3.232 1 58.91 90 ASN A N 1
ATOM 701 C CA . ASN A 1 90 ? 7.574 -2.637 -2.037 1 58.91 90 ASN A CA 1
ATOM 702 C C . ASN A 1 90 ? 7.48 -1.147 -2.355 1 58.91 90 ASN A C 1
ATOM 704 O O . ASN A 1 90 ? 6.953 -0.368 -1.56 1 58.91 90 ASN A O 1
ATOM 708 N N . LYS A 1 91 ? 7.922 -0.885 -3.492 1 59.69 91 LYS A N 1
ATOM 709 C CA . LYS A 1 91 ? 7.887 0.532 -3.842 1 59.69 91 LYS A CA 1
ATOM 710 C C . LYS A 1 91 ? 6.461 1.077 -3.789 1 59.69 91 LYS A C 1
ATOM 712 O O . LYS A 1 91 ? 6.246 2.223 -3.389 1 59.69 91 LYS A O 1
ATOM 717 N N . ASN A 1 92 ? 5.582 0.109 -3.939 1 59.03 92 ASN A N 1
ATOM 718 C CA . ASN A 1 92 ? 4.191 0.551 -3.938 1 59.03 92 ASN A CA 1
ATOM 719 C C . ASN A 1 92 ? 3.666 0.738 -2.516 1 59.03 92 ASN A C 1
ATOM 721 O O . ASN A 1 92 ? 2.936 1.692 -2.24 1 59.03 92 ASN A O 1
ATOM 725 N N . ILE A 1 93 ? 4.246 -0.188 -1.614 1 60.34 93 ILE A N 1
ATOM 726 C CA . ILE A 1 93 ? 3.783 -0.068 -0.236 1 60.34 93 ILE A CA 1
ATOM 727 C C . ILE A 1 93 ? 4.281 1.246 0.363 1 60.34 93 ILE A C 1
ATOM 729 O O . ILE A 1 93 ? 3.578 1.881 1.152 1 60.34 93 ILE A O 1
ATOM 733 N N . ARG A 1 94 ? 5.504 1.559 0.095 1 58.97 94 ARG A N 1
ATOM 734 C CA . ARG A 1 94 ? 6.07 2.816 0.574 1 58.97 94 ARG A CA 1
ATOM 735 C C . ARG A 1 94 ? 5.262 4.008 0.073 1 58.97 94 ARG A C 1
ATOM 737 O O . ARG A 1 94 ? 5.078 4.988 0.795 1 58.97 94 ARG A O 1
ATOM 744 N N . LYS A 1 95 ? 4.727 3.688 -1.131 1 61.41 95 LYS A N 1
ATOM 745 C CA . LYS A 1 95 ? 3.828 4.695 -1.685 1 61.41 95 LYS A CA 1
ATOM 746 C C . LYS A 1 95 ? 2.604 4.891 -0.794 1 61.41 95 LYS A C 1
ATOM 748 O O . LYS A 1 95 ? 2.076 6 -0.689 1 61.41 95 LYS A O 1
ATOM 753 N N . ILE A 1 96 ? 2.498 3.701 0.022 1 64.75 96 ILE A N 1
ATOM 754 C CA . ILE A 1 96 ? 1.304 3.734 0.858 1 64.75 96 ILE A CA 1
ATOM 755 C C . ILE A 1 96 ? 1.562 4.594 2.094 1 64.75 96 ILE A C 1
ATOM 757 O O . ILE A 1 96 ? 0.656 5.273 2.586 1 64.75 96 ILE A O 1
ATOM 761 N N . LEU A 1 97 ? 2.824 4.648 2.496 1 74.31 97 LEU A N 1
ATOM 762 C CA . LEU A 1 97 ? 3.133 5.406 3.703 1 74.31 97 LEU A CA 1
ATOM 763 C C . LEU A 1 97 ? 3.41 6.867 3.369 1 74.31 97 LEU A C 1
ATOM 765 O O . LEU A 1 97 ? 3.564 7.695 4.27 1 74.31 97 LEU A O 1
ATOM 769 N N . ASP A 1 98 ? 3.316 7.07 2.074 1 82.5 98 ASP A N 1
ATOM 770 C CA . ASP A 1 98 ? 3.486 8.469 1.701 1 82.5 98 ASP A CA 1
ATOM 771 C C . ASP A 1 98 ? 2.42 9.344 2.354 1 82.5 98 ASP A C 1
ATOM 773 O O . ASP A 1 98 ? 1.243 8.984 2.383 1 82.5 98 ASP A O 1
ATOM 777 N N . GLY A 1 99 ? 2.848 10.328 3.033 1 91.81 99 GLY A N 1
ATOM 778 C CA . GLY A 1 99 ? 1.897 11.25 3.641 1 91.81 99 GLY A CA 1
ATOM 779 C C . GLY A 1 99 ? 2.555 12.266 4.559 1 91.81 99 GLY A C 1
ATOM 780 O O . GLY A 1 99 ? 3.779 12.391 4.574 1 91.81 99 GLY A O 1
ATOM 781 N N . ILE A 1 100 ? 1.803 13.102 5.102 1 95.31 100 ILE A N 1
ATOM 782 C CA . ILE A 1 100 ? 2.246 14.07 6.102 1 95.31 100 ILE A CA 1
ATOM 783 C C . ILE A 1 100 ? 1.703 13.68 7.477 1 95.31 100 ILE A C 1
ATOM 785 O O . ILE A 1 100 ? 0.499 13.469 7.633 1 95.31 100 ILE A O 1
ATOM 789 N N . TYR A 1 101 ? 2.586 13.539 8.438 1 95.75 101 TYR A N 1
ATOM 790 C CA . TYR A 1 101 ? 2.227 13.023 9.758 1 95.75 101 TYR A CA 1
ATOM 791 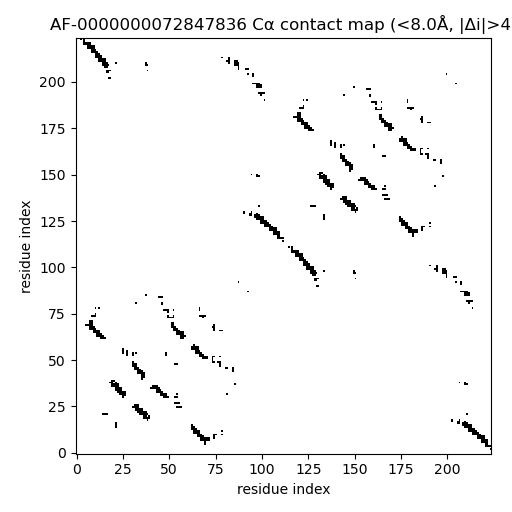C C . TYR A 1 101 ? 2.662 13.984 10.852 1 95.75 101 TYR A C 1
ATOM 793 O O . TYR A 1 101 ? 3.66 14.695 10.711 1 95.75 101 TYR A O 1
ATOM 801 N N . VAL A 1 102 ? 1.928 13.969 11.969 1 96.25 102 VAL A N 1
ATOM 802 C CA . VAL A 1 102 ? 2.355 14.695 13.156 1 96.25 102 VAL A CA 1
ATOM 803 C C . VAL A 1 102 ? 3.541 13.977 13.805 1 96.25 102 VAL A C 1
ATOM 805 O O . VAL A 1 102 ? 3.457 12.789 14.125 1 96.25 102 VAL A O 1
ATOM 808 N N . SER A 1 103 ? 4.562 14.734 13.977 1 93.88 103 SER A N 1
ATOM 809 C CA . SER A 1 103 ? 5.754 14.133 14.562 1 93.88 103 SER A CA 1
ATOM 810 C C . SER A 1 103 ? 5.891 14.508 16.031 1 93.88 103 SER A C 1
ATOM 812 O O . SER A 1 103 ? 6.461 13.758 16.828 1 93.88 103 SER A O 1
ATOM 814 N N . VAL A 1 104 ? 5.461 15.734 16.375 1 93.38 104 VAL A N 1
ATOM 815 C CA . VAL A 1 104 ? 5.586 16.219 17.75 1 93.38 104 VAL A CA 1
ATOM 816 C C . VAL A 1 104 ? 4.359 17.047 18.125 1 93.38 104 VAL A C 1
ATOM 818 O O . VAL A 1 104 ? 3.891 17.859 17.312 1 93.38 104 VAL A O 1
ATOM 821 N N . LYS A 1 105 ? 3.867 16.75 19.281 1 93.5 105 LYS A N 1
ATOM 822 C CA . LYS A 1 105 ? 2.844 17.594 19.891 1 93.5 105 LYS A CA 1
ATOM 823 C C . LYS A 1 105 ? 3.395 18.328 21.109 1 93.5 105 LYS A C 1
ATOM 825 O O . LYS A 1 105 ? 3.965 17.719 22.016 1 93.5 105 LYS A O 1
ATOM 830 N N . GLY A 1 106 ? 3.307 19.719 20.922 1 89.31 106 GLY A N 1
ATOM 831 C CA . GLY A 1 106 ? 3.861 20.453 22.047 1 89.31 106 GLY A CA 1
ATOM 832 C C . GLY A 1 106 ? 3.092 21.719 22.359 1 89.31 106 GLY A C 1
ATOM 833 O O . GLY A 1 106 ? 2.098 22.031 21.703 1 89.31 106 GLY A O 1
ATOM 834 N N . THR A 1 107 ? 3.473 22.391 23.562 1 88.5 107 THR A N 1
ATOM 835 C CA . THR A 1 107 ? 2.959 23.688 23.984 1 88.5 107 THR A CA 1
ATOM 836 C C . THR A 1 107 ? 4.035 24.766 23.859 1 88.5 107 THR A C 1
ATOM 838 O O . THR A 1 107 ? 5.227 24.469 23.969 1 88.5 107 THR A O 1
ATOM 841 N N . ASN A 1 108 ? 3.6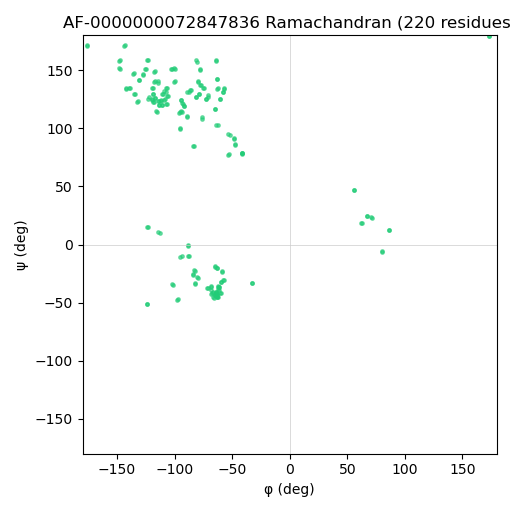39 25.906 23.234 1 74.81 108 ASN A N 1
ATOM 842 C CA . ASN A 1 108 ? 4.566 27.031 23.156 1 74.81 108 ASN A CA 1
ATOM 843 C C . ASN A 1 108 ? 4.316 28.031 24.281 1 74.81 108 ASN A C 1
ATOM 845 O O . ASN A 1 108 ? 3.17 28.406 24.547 1 74.81 108 ASN A O 1
ATOM 849 N N . SER A 1 109 ? 5.258 28.172 25.219 1 64.06 109 SER A N 1
ATOM 850 C CA . SER A 1 109 ? 5.172 29.172 26.266 1 64.06 109 SER A CA 1
ATOM 851 C C . SER A 1 109 ? 5.676 30.531 25.781 1 64.06 109 SER A C 1
ATOM 853 O O . SER A 1 109 ? 6.754 30.625 25.188 1 64.06 109 SER A O 1
ATOM 855 N N . SER A 1 110 ? 4.879 31.297 25.172 1 53.28 110 SER A N 1
ATOM 856 C CA . SER A 1 110 ? 5.395 32.656 24.938 1 53.28 110 SER A CA 1
ATOM 857 C C . SER A 1 110 ? 5.355 33.5 26.203 1 53.28 110 SER A C 1
ATOM 859 O O . SER A 1 110 ? 4.363 33.469 26.938 1 53.28 110 SER A O 1
ATOM 861 N N . ALA A 1 111 ? 6.543 33.812 26.844 1 47.22 111 ALA A N 1
ATOM 862 C CA . ALA A 1 111 ? 6.684 34.844 27.875 1 47.22 111 ALA A CA 1
ATOM 863 C C . ALA A 1 111 ? 6.121 36.188 27.422 1 47.22 111 ALA A C 1
ATOM 865 O O . ALA A 1 111 ? 6.48 36.688 26.344 1 47.22 111 ALA A O 1
ATOM 866 N N . GLY A 1 112 ? 4.957 36.531 27.688 1 38.19 112 GLY A N 1
ATOM 867 C CA . GLY A 1 112 ? 4.773 37.969 27.688 1 38.19 112 GLY A CA 1
ATOM 868 C C . GLY A 1 112 ? 5.824 38.688 28.484 1 38.19 112 GLY A C 1
ATOM 869 O O . GLY A 1 112 ? 6.461 38.125 29.359 1 38.19 112 GLY A O 1
ATOM 870 N N . MET B 1 1 ? 1.862 40.438 39.469 1 31.75 1 MET B N 1
ATOM 871 C CA . MET B 1 1 ? 0.974 40.469 38.312 1 31.75 1 MET B CA 1
ATOM 872 C C . MET B 1 1 ? 1.119 39.188 37.469 1 31.75 1 MET B C 1
ATOM 874 O O . MET B 1 1 ? 2.219 38.844 37.031 1 31.75 1 MET B O 1
ATOM 878 N N . ILE B 1 2 ? 0.514 38 37.844 1 40.78 2 ILE B N 1
ATOM 879 C CA . ILE B 1 2 ? 0.733 36.656 37.312 1 40.78 2 ILE B CA 1
ATOM 880 C C . ILE B 1 2 ? 0.573 36.656 35.812 1 40.78 2 ILE B C 1
ATOM 882 O O . ILE B 1 2 ? -0.489 37.031 35.281 1 40.78 2 ILE B O 1
ATOM 886 N N . LYS B 1 3 ? 1.517 37.094 35.031 1 45.84 3 LYS B N 1
ATOM 887 C CA . LYS B 1 3 ? 1.457 37.125 33.562 1 45.84 3 LYS B CA 1
ATOM 888 C C . LYS B 1 3 ? 0.958 35.781 33 1 45.84 3 LYS B C 1
ATOM 890 O O . LYS B 1 3 ? 1.495 34.719 33.344 1 45.84 3 LYS B O 1
ATOM 895 N N . GLY B 1 4 ? -0.29 35.594 32.906 1 45.84 4 GLY B N 1
ATOM 896 C CA . GLY B 1 4 ? -0.918 34.406 32.312 1 45.84 4 GLY B CA 1
ATOM 897 C C . GLY B 1 4 ? -0.241 33.938 31.047 1 45.84 4 GLY B C 1
ATOM 898 O O . GLY B 1 4 ? -0.137 34.688 30.078 1 45.84 4 GLY B O 1
ATOM 899 N N . VAL B 1 5 ? 0.864 33.25 31.078 1 49.91 5 VAL B N 1
ATOM 900 C CA . VAL B 1 5 ? 1.557 32.688 29.922 1 49.91 5 VAL B CA 1
ATOM 901 C C . VAL B 1 5 ? 0.542 32.094 28.953 1 49.91 5 VAL B C 1
ATOM 903 O O . VAL B 1 5 ? -0.305 31.281 29.344 1 49.91 5 VAL B O 1
ATOM 906 N N . THR B 1 6 ? -0.124 32.906 28.156 1 57.38 6 THR B N 1
ATOM 907 C CA . THR B 1 6 ? -1.016 32.281 27.203 1 57.38 6 THR B CA 1
ATOM 908 C C . THR B 1 6 ? -0.294 31.156 26.469 1 57.38 6 THR B C 1
ATOM 910 O O . THR B 1 6 ? 0.773 31.375 25.891 1 57.38 6 THR B O 1
ATOM 913 N N . LEU B 1 7 ? -0.381 29.984 26.969 1 67.31 7 LEU B N 1
ATOM 914 C CA . LEU B 1 7 ? 0.239 28.797 26.406 1 67.31 7 LEU B CA 1
ATOM 915 C C . LEU B 1 7 ? -0.346 28.484 25.031 1 67.31 7 LEU B C 1
ATOM 917 O O . LEU B 1 7 ? -1.567 28.484 24.859 1 67.31 7 LEU B O 1
ATOM 921 N N . GLY B 1 8 ? 0.493 28.859 24.016 1 88.75 8 GLY B N 1
ATOM 922 C CA . GLY B 1 8 ? 0.069 28.375 22.719 1 88.75 8 GLY B CA 1
ATOM 923 C C . GLY B 1 8 ? 0.453 26.922 22.469 1 88.75 8 GLY B C 1
ATOM 924 O O . GLY B 1 8 ? 1.091 26.281 23.312 1 88.75 8 GLY B O 1
ATOM 925 N N . PHE B 1 9 ? -0.221 26.297 21.609 1 93.62 9 PHE B N 1
ATOM 926 C CA . PHE B 1 9 ? 0.035 24.922 21.203 1 93.62 9 PHE B CA 1
ATOM 927 C C . PHE B 1 9 ? 0.803 24.891 19.891 1 93.62 9 PHE B C 1
ATOM 929 O O . PHE B 1 9 ? 0.618 25.75 19.031 1 93.62 9 PHE B O 1
ATOM 936 N N . ARG B 1 10 ? 1.69 23.969 19.891 1 94.88 10 ARG B N 1
ATOM 937 C CA . ARG B 1 10 ? 2.496 23.812 18.688 1 94.88 10 ARG B CA 1
ATOM 938 C C . ARG B 1 10 ? 2.619 22.344 18.297 1 94.88 10 ARG B C 1
ATOM 940 O O . ARG B 1 10 ? 3.02 21.516 19.109 1 94.88 10 ARG B O 1
ATOM 947 N N . TYR B 1 11 ? 2.348 21.984 17.047 1 96.94 11 TYR B N 1
ATOM 948 C CA . TYR B 1 11 ? 2.562 20.672 16.453 1 96.94 11 TYR B CA 1
ATOM 949 C C . TYR B 1 11 ? 3.625 20.719 15.359 1 96.94 11 TYR B C 1
ATOM 951 O O . TYR B 1 11 ? 3.652 21.656 14.562 1 96.94 11 TYR B O 1
ATOM 959 N N . LYS B 1 12 ? 4.469 19.719 15.344 1 97.06 12 LYS B N 1
ATOM 960 C CA . LYS B 1 12 ? 5.395 19.516 14.234 1 97.06 12 LYS B CA 1
ATOM 961 C C . LYS B 1 12 ? 4.961 18.344 13.367 1 97.06 12 LYS B C 1
ATOM 963 O O . LYS B 1 12 ? 4.523 17.312 13.875 1 97.06 12 LYS B O 1
ATOM 968 N N . MET B 1 13 ? 5 18.547 12.094 1 97.44 13 MET B N 1
ATOM 969 C CA . MET B 1 13 ? 4.652 17.516 11.125 1 97.44 13 MET B CA 1
ATOM 970 C C . MET B 1 13 ? 5.801 17.266 10.148 1 97.44 13 MET B C 1
ATOM 972 O O . MET B 1 13 ? 6.652 18.141 9.961 1 97.44 13 MET B O 1
ATOM 976 N N . ARG B 1 14 ? 5.754 16.141 9.578 1 96.06 14 ARG B N 1
ATOM 977 C CA . ARG B 1 14 ? 6.777 15.781 8.602 1 96.06 14 ARG B CA 1
ATOM 978 C C . ARG B 1 14 ? 6.164 15.055 7.41 1 96.06 14 ARG B C 1
ATOM 980 O O . ARG B 1 14 ? 5.301 14.195 7.578 1 96.06 14 ARG B O 1
ATOM 987 N N . SER B 1 15 ? 6.621 15.5 6.207 1 95.5 15 SER B N 1
ATOM 988 C CA . SER B 1 15 ? 6.262 14.766 5 1 95.5 15 SER B CA 1
ATOM 989 C C . SER B 1 15 ? 7.125 13.516 4.836 1 95.5 15 SE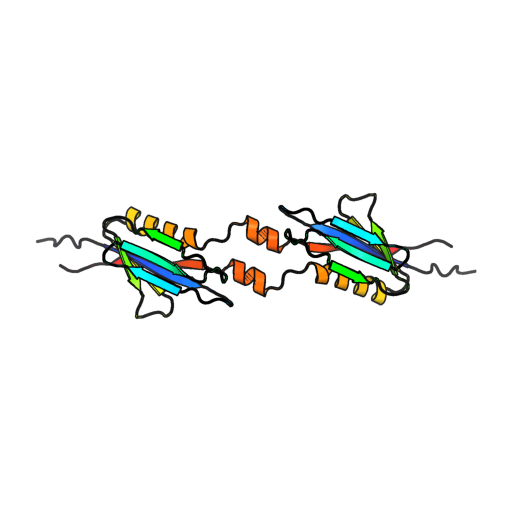R B C 1
ATOM 991 O O . SER B 1 15 ? 8.352 13.594 4.902 1 95.5 15 SER B O 1
ATOM 993 N N . VAL B 1 16 ? 6.531 12.445 4.625 1 91 16 VAL B N 1
ATOM 994 C CA . VAL B 1 16 ? 7.207 11.172 4.414 1 91 16 VAL B CA 1
ATOM 995 C C . VAL B 1 16 ? 6.875 10.633 3.02 1 91 16 VAL B C 1
ATOM 997 O O . VAL B 1 16 ? 5.703 10.523 2.654 1 91 16 VAL B O 1
ATOM 1000 N N . TYR B 1 17 ? 7.941 10.414 2.26 1 85.06 17 TYR B N 1
ATOM 1001 C CA . TYR B 1 17 ? 7.727 9.898 0.912 1 85.06 17 TYR B CA 1
ATOM 1002 C C . TYR B 1 17 ? 8.883 9 0.479 1 85.06 17 TYR B C 1
ATOM 1004 O O . TYR B 1 17 ? 10.031 9.227 0.859 1 85.06 17 TYR B O 1
ATOM 1012 N N . ALA B 1 18 ? 8.594 8.07 -0.371 1 79.31 18 ALA B N 1
ATOM 1013 C CA . ALA B 1 18 ? 9.609 7.148 -0.857 1 79.31 18 ALA B CA 1
ATOM 1014 C C . ALA B 1 18 ? 10.156 7.59 -2.213 1 79.31 18 ALA B C 1
ATOM 1016 O O . ALA B 1 18 ? 11.367 7.609 -2.426 1 79.31 18 ALA B O 1
ATOM 1017 N N . HIS B 1 19 ? 9.336 7.941 -3.166 1 78.31 19 HIS B N 1
ATOM 1018 C CA . HIS B 1 19 ? 9.727 8.18 -4.551 1 78.31 19 HIS B CA 1
ATOM 1019 C C . HIS B 1 19 ? 9.32 9.57 -5.008 1 78.31 19 HIS B C 1
ATOM 1021 O O . HIS B 1 19 ? 10.141 10.32 -5.555 1 78.31 19 HIS B O 1
ATOM 1027 N N . PHE B 1 20 ? 8.117 9.867 -4.805 1 82.19 20 PHE B N 1
ATOM 1028 C CA . PHE B 1 20 ? 7.609 11.164 -5.246 1 82.19 20 PHE B CA 1
ATOM 1029 C C . PHE B 1 20 ? 7.699 12.188 -4.125 1 82.19 20 PHE B C 1
ATOM 1031 O O . PHE B 1 20 ? 7.102 12.008 -3.061 1 82.19 20 PHE B O 1
ATOM 1038 N N . LEU B 1 21 ? 8.422 13.266 -4.402 1 89.5 21 LEU B N 1
ATOM 1039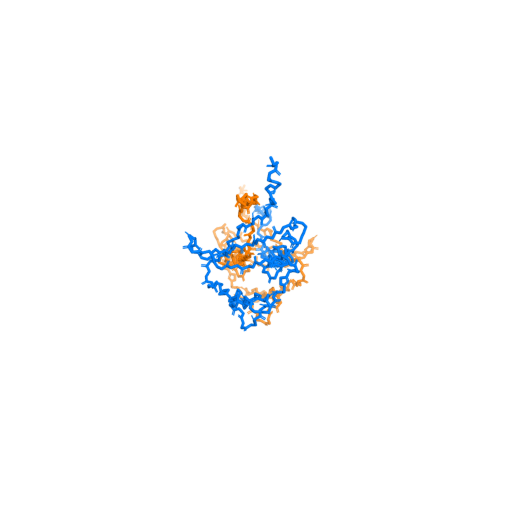 C CA . LEU B 1 21 ? 8.508 14.344 -3.43 1 89.5 21 LEU B CA 1
ATOM 1040 C C . LEU B 1 21 ? 7.141 14.969 -3.176 1 89.5 21 LEU B C 1
ATOM 1042 O O . LEU B 1 21 ? 6.352 15.148 -4.109 1 89.5 21 LEU B O 1
ATOM 1046 N N . ILE B 1 22 ? 6.883 15.133 -2.033 1 93.31 22 ILE B N 1
ATOM 1047 C CA . ILE B 1 22 ? 5.664 15.836 -1.66 1 93.31 22 ILE B CA 1
ATOM 1048 C C . ILE B 1 22 ? 5.969 17.328 -1.462 1 93.31 22 ILE B C 1
ATOM 1050 O O . ILE B 1 22 ? 6.691 17.688 -0.534 1 93.31 22 ILE B O 1
ATOM 1054 N N . ASN B 1 23 ? 5.414 18.172 -2.316 1 95.25 23 ASN B N 1
ATOM 1055 C CA . ASN B 1 23 ? 5.609 19.609 -2.225 1 95.25 23 ASN B CA 1
ATOM 1056 C C . ASN B 1 23 ? 4.484 20.281 -1.443 1 95.25 23 ASN B C 1
ATOM 1058 O O . ASN B 1 23 ? 3.309 20.125 -1.774 1 95.25 23 ASN B O 1
ATOM 1062 N N . VAL B 1 24 ? 4.902 21 -0.419 1 96.75 24 VAL B N 1
ATOM 1063 C CA . VAL B 1 24 ? 3.918 21.719 0.381 1 96.75 24 VAL B CA 1
ATOM 1064 C C . VAL B 1 24 ? 4.121 23.234 0.221 1 96.75 24 VAL B C 1
ATOM 1066 O O . VAL B 1 24 ? 5.223 23.734 0.437 1 96.75 24 VAL B O 1
ATOM 1069 N N . ILE B 1 25 ? 3.066 23.906 -0.207 1 95.88 25 ILE B N 1
ATOM 1070 C CA . ILE B 1 25 ? 3.07 25.344 -0.34 1 95.88 25 ILE B CA 1
ATOM 1071 C C . ILE B 1 25 ? 2.039 25.953 0.61 1 95.88 25 I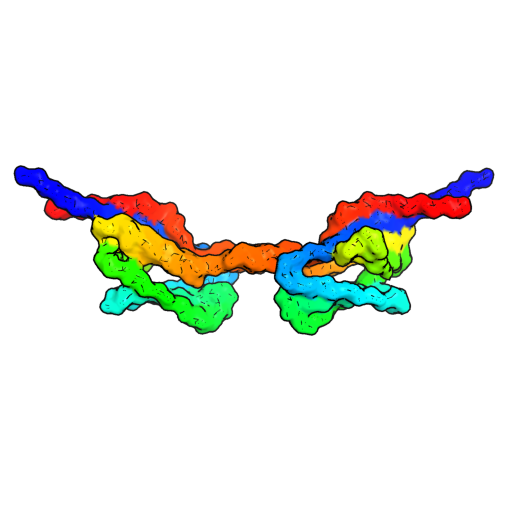LE B C 1
ATOM 1073 O O . ILE B 1 25 ? 0.872 25.562 0.604 1 95.88 25 ILE B O 1
ATOM 1077 N N . ILE B 1 26 ? 2.502 26.875 1.408 1 95.94 26 ILE B N 1
ATOM 1078 C CA . ILE B 1 26 ? 1.609 27.5 2.375 1 95.94 26 ILE B CA 1
ATOM 1079 C C . ILE B 1 26 ? 1.291 28.922 1.932 1 95.94 26 ILE B C 1
ATOM 1081 O O . ILE B 1 26 ? 2.199 29.719 1.7 1 95.94 26 ILE B O 1
ATOM 1085 N N . GLN B 1 27 ? 0.069 29.125 1.764 1 93.88 27 GLN B N 1
ATOM 1086 C CA . GLN B 1 27 ? -0.404 30.5 1.556 1 93.88 27 GLN B CA 1
ATOM 1087 C C . GLN B 1 27 ? -0.861 31.125 2.867 1 93.88 27 GLN B C 1
ATOM 1089 O O . GLN B 1 27 ? -2.008 30.953 3.283 1 93.88 27 GLN B O 1
ATOM 1094 N N . GLU B 1 28 ? -0.065 31.922 3.486 1 87.81 28 GLU B N 1
ATOM 1095 C CA . GLU B 1 28 ? -0.295 32.438 4.824 1 87.81 28 GLU B CA 1
ATOM 1096 C C . GLU B 1 28 ? -1.474 33.406 4.836 1 87.81 28 GLU B C 1
ATOM 1098 O O . GLU B 1 28 ? -2.258 33.438 5.785 1 87.81 28 GLU B O 1
ATOM 1103 N N . ASN B 1 29 ? -1.548 34.094 3.809 1 88.81 29 ASN B N 1
ATOM 1104 C CA . ASN B 1 29 ? -2.551 35.156 3.744 1 88.81 29 ASN B CA 1
ATOM 1105 C C . ASN B 1 29 ? -3.965 34.594 3.84 1 88.81 29 ASN B C 1
ATOM 1107 O O . ASN B 1 29 ? -4.84 35.219 4.453 1 88.81 29 ASN B O 1
ATOM 1111 N N . VAL B 1 30 ? -4.195 33.469 3.277 1 89.38 30 VAL B N 1
ATOM 1112 C CA . VAL B 1 30 ? -5.539 32.906 3.271 1 89.38 30 VAL B CA 1
ATOM 1113 C C . VAL B 1 30 ? -5.57 31.641 4.121 1 89.38 30 VAL B C 1
ATOM 1115 O O . VAL B 1 30 ? -6.547 30.891 4.086 1 89.38 30 VAL B O 1
ATOM 1118 N N . SER B 1 31 ? -4.535 31.297 4.898 1 93.19 31 SER B N 1
ATOM 1119 C CA . SER B 1 31 ? -4.465 30.141 5.777 1 93.19 31 SER B CA 1
ATOM 1120 C C . SER B 1 31 ? -4.727 28.844 5.012 1 93.19 31 SER B C 1
ATOM 1122 O O . SER B 1 31 ? -5.527 28.016 5.441 1 93.19 31 SER B O 1
ATOM 1124 N N . LEU B 1 32 ? -4.031 28.75 3.852 1 96.19 32 LEU B N 1
ATOM 1125 C CA . LEU B 1 32 ? -4.211 27.609 2.957 1 96.19 32 LEU B CA 1
ATOM 1126 C C . LEU B 1 32 ? -2.902 26.844 2.779 1 96.19 32 LEU B C 1
ATOM 1128 O O . LEU B 1 32 ? -1.845 27.453 2.596 1 96.19 32 LEU B O 1
ATOM 1132 N N . VAL B 1 33 ? -3.033 25.547 2.873 1 97.5 33 VAL B N 1
ATOM 1133 C CA . VAL B 1 33 ? -1.903 24.656 2.613 1 97.5 33 VAL B CA 1
ATOM 1134 C C . VAL B 1 33 ? -2.15 23.859 1.329 1 97.5 33 VAL B C 1
ATOM 1136 O O . VAL B 1 33 ? -3.172 23.188 1.198 1 97.5 33 VAL B O 1
ATOM 1139 N N . GLU B 1 34 ? -1.214 23.984 0.41 1 97.38 34 GLU B N 1
ATOM 1140 C CA . GLU B 1 34 ? -1.285 23.219 -0.834 1 97.38 34 GLU B CA 1
ATOM 1141 C C . GLU B 1 34 ? -0.278 22.078 -0.84 1 97.38 34 GLU B C 1
ATOM 1143 O O . GLU B 1 34 ? 0.906 22.281 -0.562 1 97.38 34 GLU B O 1
ATOM 1148 N N . ILE B 1 35 ? -0.793 20.891 -1.133 1 96.81 35 ILE B N 1
ATOM 1149 C CA . ILE B 1 35 ? 0.036 19.688 -1.219 1 96.81 35 ILE B CA 1
ATOM 1150 C C . ILE B 1 35 ? 0.061 19.188 -2.658 1 96.81 35 ILE B C 1
ATOM 1152 O O . ILE B 1 35 ? -0.984 18.859 -3.227 1 96.81 35 ILE B O 1
ATOM 1156 N N . GLN B 1 36 ? 1.307 19.156 -3.193 1 94.69 36 GLN B N 1
ATOM 1157 C CA . GLN B 1 36 ? 1.464 18.781 -4.598 1 94.69 36 GLN B CA 1
ATOM 1158 C C . GLN B 1 36 ? 2.281 17.5 -4.746 1 94.69 36 GLN B C 1
ATOM 1160 O O . GLN B 1 36 ? 3.08 17.172 -3.869 1 94.69 36 GLN B O 1
ATOM 1165 N N . ASN B 1 37 ? 1.966 16.766 -5.797 1 90.31 37 ASN B N 1
ATOM 1166 C CA . ASN B 1 37 ? 2.779 15.633 -6.223 1 90.31 37 ASN B CA 1
ATOM 1167 C C . ASN B 1 37 ? 2.672 14.469 -5.242 1 90.31 37 ASN B C 1
ATOM 1169 O O . ASN B 1 37 ? 3.635 13.727 -5.043 1 90.31 37 ASN B O 1
ATOM 1173 N N . PHE B 1 38 ? 1.528 14.43 -4.457 1 87.12 38 PHE B N 1
ATOM 1174 C CA . PHE B 1 38 ? 1.292 13.266 -3.605 1 87.12 38 PHE B CA 1
ATOM 1175 C C . PHE B 1 38 ? 1.086 12.016 -4.445 1 87.12 38 PHE B C 1
ATOM 1177 O O . PHE B 1 38 ? 0.227 11.984 -5.328 1 87.12 38 PHE B O 1
ATOM 1184 N N . LEU B 1 39 ? 1.981 11.07 -4.285 1 80.12 39 LEU B N 1
ATOM 1185 C CA . LEU B 1 39 ? 1.982 9.805 -5.02 1 80.12 39 LEU B CA 1
ATOM 1186 C C . LEU B 1 39 ? 2.145 10.047 -6.516 1 80.12 39 LEU B C 1
ATOM 1188 O O . LEU B 1 39 ? 1.649 9.266 -7.332 1 80.12 39 LEU B O 1
ATOM 1192 N N . GLY B 1 40 ? 2.592 11.148 -6.797 1 80.38 40 GLY B N 1
ATOM 1193 C CA . GLY B 1 40 ? 2.869 11.477 -8.188 1 80.38 40 GLY B CA 1
ATOM 1194 C C . GLY B 1 40 ? 1.656 12.016 -8.922 1 80.38 40 GLY B C 1
ATOM 1195 O O . GLY B 1 40 ? 1.657 12.094 -10.156 1 80.38 40 GLY B O 1
ATOM 1196 N N . GLU B 1 41 ? 0.688 12.32 -8.156 1 78.31 41 GLU B N 1
ATOM 1197 C CA . GLU B 1 41 ? -0.523 12.844 -8.773 1 78.31 41 GLU B CA 1
ATOM 1198 C C . GLU B 1 41 ? -0.357 14.312 -9.148 1 78.31 41 GLU B C 1
ATOM 1200 O O . GLU B 1 41 ? 0.384 15.047 -8.492 1 78.31 41 GLU B O 1
ATOM 1205 N N . LYS B 1 42 ? -1.062 14.695 -10.203 1 82.81 42 LYS B N 1
ATOM 1206 C CA . LYS B 1 42 ? -0.955 16.062 -10.695 1 82.81 42 LYS B CA 1
ATOM 1207 C C . LYS B 1 42 ? -1.942 16.984 -9.977 1 82.81 42 LYS B C 1
ATOM 1209 O O . LYS B 1 42 ? -1.83 18.219 -10.062 1 82.81 42 LYS B O 1
ATOM 1214 N N . TYR B 1 43 ? -2.824 16.391 -9.227 1 85.19 43 TYR B N 1
ATOM 1215 C CA . TYR B 1 43 ? -3.836 17.172 -8.531 1 85.19 43 TYR B CA 1
ATOM 1216 C C . TYR B 1 43 ? -3.248 17.844 -7.297 1 85.19 43 TYR B C 1
ATOM 1218 O O . TYR B 1 43 ? -2.453 17.234 -6.57 1 85.19 43 TYR B O 1
ATOM 1226 N N . ILE B 1 44 ? -3.605 19.109 -7.098 1 92.81 44 ILE B N 1
ATOM 1227 C CA . ILE B 1 44 ? -3.188 19.859 -5.918 1 92.81 44 ILE B CA 1
ATOM 1228 C C . ILE B 1 44 ? -4.238 19.719 -4.82 1 92.81 44 ILE B C 1
ATOM 1230 O O . ILE B 1 44 ? -5.41 20.047 -5.027 1 92.81 44 ILE B O 1
ATOM 1234 N N . ARG B 1 45 ? -3.861 19.172 -3.674 1 93.81 45 ARG B N 1
ATOM 1235 C CA . ARG B 1 45 ? -4.734 19.094 -2.51 1 93.81 45 ARG B CA 1
ATOM 1236 C C . ARG B 1 45 ? -4.664 20.359 -1.673 1 93.81 45 ARG B C 1
ATOM 1238 O O . ARG B 1 45 ? -3.574 20.891 -1.43 1 93.81 45 ARG B O 1
ATOM 1245 N N . ARG B 1 46 ? -5.781 20.875 -1.295 1 95.88 46 ARG B N 1
ATOM 1246 C CA . ARG B 1 46 ? -5.82 22.109 -0.511 1 95.88 46 ARG B CA 1
ATOM 1247 C C . ARG B 1 46 ? -6.477 21.875 0.845 1 95.88 46 ARG B C 1
ATOM 1249 O O . ARG B 1 46 ? -7.5 21.188 0.936 1 95.88 46 ARG B O 1
ATOM 1256 N N . VAL B 1 47 ? -5.816 22.297 1.827 1 97.44 47 VAL B N 1
ATOM 1257 C CA . VAL B 1 47 ? -6.324 22.203 3.191 1 97.44 47 VAL B CA 1
ATOM 1258 C C . VAL B 1 47 ? -6.383 23.594 3.822 1 97.44 47 VAL B C 1
ATOM 1260 O O . VAL B 1 47 ? -5.371 24.297 3.889 1 97.44 47 VAL B O 1
ATOM 1263 N N . ARG B 1 48 ? -7.562 23.953 4.348 1 96.19 48 ARG B 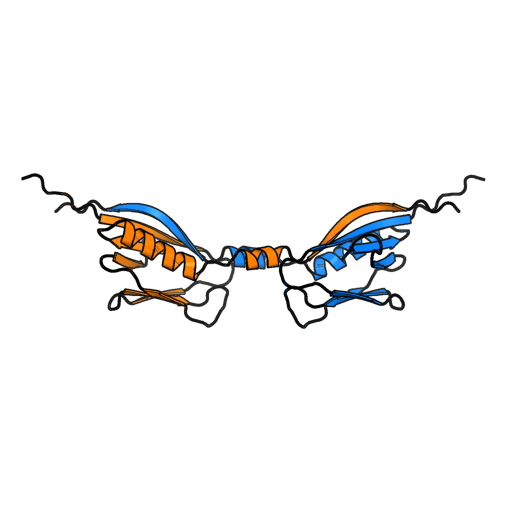N 1
ATOM 1264 C CA . ARG B 1 48 ? -7.691 25.219 5.059 1 96.19 48 ARG B CA 1
ATOM 1265 C C . ARG B 1 48 ? -7.375 25.047 6.539 1 96.19 48 ARG B C 1
ATOM 1267 O O . ARG B 1 48 ? -7.938 24.188 7.207 1 96.19 48 ARG B O 1
ATOM 1274 N N . ILE B 1 49 ? -6.547 25.938 6.945 1 96.31 49 ILE B N 1
ATOM 1275 C CA . ILE B 1 49 ? -6.184 25.922 8.359 1 96.31 49 ILE B CA 1
ATOM 1276 C C . ILE B 1 49 ? -7.285 26.578 9.18 1 96.31 49 ILE B C 1
ATOM 1278 O O . ILE B 1 49 ? -7.887 27.562 8.75 1 96.31 49 ILE B O 1
ATOM 1282 N N . ARG B 1 50 ? -7.527 25.969 10.312 1 95.38 50 ARG B N 1
ATOM 1283 C CA . ARG B 1 50 ? -8.586 26.5 11.18 1 95.38 50 ARG B CA 1
ATOM 1284 C C . ARG B 1 50 ? -8.242 27.891 11.68 1 95.38 50 ARG B C 1
ATOM 1286 O O . ARG B 1 50 ? -7.07 28.25 11.805 1 95.38 50 ARG B O 1
ATOM 1293 N N . PRO B 1 51 ? -9.305 28.578 12.078 1 91.75 51 PRO B N 1
ATOM 1294 C CA . PRO B 1 51 ? -9.062 29.906 12.625 1 91.75 51 PRO B CA 1
ATOM 1295 C C . PRO B 1 51 ? -8.234 29.875 13.906 1 91.75 51 PRO B C 1
ATOM 1297 O O . PRO B 1 51 ? -8.359 28.953 14.703 1 91.75 51 PRO B O 1
ATOM 1300 N N . SER B 1 52 ? -7.332 30.828 14.125 1 89.38 52 SER B N 1
ATOM 1301 C CA . SER B 1 52 ? -6.48 31.016 15.297 1 89.38 52 SER B CA 1
ATOM 1302 C C . SER B 1 52 ? -5.27 30.094 15.266 1 89.38 52 SER B C 1
ATOM 1304 O O . SER B 1 52 ? -4.48 30.062 16.203 1 89.38 52 SER B O 1
ATOM 1306 N N . ALA B 1 53 ? -5.312 29.203 14.234 1 93.62 53 ALA B N 1
ATOM 1307 C CA . ALA B 1 53 ? -4.105 28.422 14 1 93.62 53 ALA B CA 1
ATOM 1308 C C . ALA B 1 53 ? -3.312 28.953 12.82 1 93.62 53 ALA B C 1
ATOM 1310 O O . ALA B 1 53 ? -3.863 29.656 11.961 1 93.62 53 ALA B O 1
ATOM 1311 N N . ALA B 1 54 ? -1.998 28.766 12.844 1 94.5 54 ALA B N 1
ATOM 1312 C CA . ALA B 1 54 ? -1.104 29.172 11.758 1 94.5 54 ALA B CA 1
ATOM 1313 C C . ALA B 1 54 ? -0.166 28.031 11.375 1 94.5 54 ALA B C 1
ATOM 1315 O O . ALA B 1 54 ? 0.254 27.25 12.234 1 94.5 54 ALA B O 1
ATOM 1316 N N . CYS B 1 55 ? 0.046 27.953 10.086 1 96.12 55 CYS B N 1
ATOM 1317 C CA . CYS B 1 55 ? 0.947 26.922 9.562 1 96.12 55 CYS B CA 1
ATOM 1318 C C . CYS B 1 55 ? 2.145 27.562 8.859 1 96.12 55 CYS B C 1
ATOM 1320 O O . CYS B 1 55 ? 2.008 28.578 8.195 1 96.12 55 CYS B O 1
ATOM 1322 N N . SER B 1 56 ? 3.336 26.953 9.07 1 95.5 56 SER B N 1
ATOM 1323 C CA . SER B 1 56 ? 4.539 27.422 8.383 1 95.5 56 SER B CA 1
ATOM 1324 C C . SER B 1 56 ? 5.488 26.25 8.102 1 95.5 56 SER B C 1
ATOM 1326 O O . SER B 1 56 ? 5.371 25.188 8.703 1 95.5 56 SER B O 1
ATOM 1328 N N . VAL B 1 57 ? 6.324 26.484 7.152 1 95 57 VAL B N 1
ATOM 1329 C CA . VAL B 1 57 ? 7.344 25.484 6.848 1 95 57 VAL B CA 1
ATOM 1330 C C . VAL B 1 57 ? 8.438 25.516 7.91 1 95 57 VAL B C 1
ATOM 1332 O O . VAL B 1 57 ? 8.875 26.594 8.32 1 95 57 VAL B O 1
ATOM 1335 N N . SER B 1 58 ? 8.781 24.312 8.328 1 95.25 58 SER B N 1
ATOM 1336 C CA . SER B 1 58 ? 9.852 24.234 9.312 1 95.25 58 SER B CA 1
ATOM 1337 C C . SER B 1 58 ? 11.203 24.578 8.688 1 95.25 58 SER B C 1
ATOM 1339 O O . SER B 1 58 ? 11.586 24.016 7.664 1 95.25 58 SER B O 1
ATOM 1341 N N . GLN B 1 59 ? 11.945 25.5 9.297 1 92 59 GLN B N 1
ATOM 1342 C CA . GLN B 1 59 ? 13.289 25.859 8.836 1 92 59 GLN B CA 1
ATOM 1343 C C . GLN B 1 59 ? 14.328 24.891 9.406 1 92 59 GLN B C 1
ATOM 1345 O O . GLN B 1 59 ? 15.406 24.719 8.82 1 92 59 GLN B O 1
ATOM 1350 N N . ALA B 1 60 ? 13.945 24.359 10.508 1 92.25 60 ALA B N 1
ATOM 1351 C CA . ALA B 1 60 ? 14.875 23.484 11.234 1 92.25 60 ALA B CA 1
ATOM 1352 C C . ALA B 1 60 ? 14.859 22.078 10.664 1 92.25 60 ALA B C 1
ATOM 1354 O O . ALA B 1 60 ? 15.836 21.328 10.812 1 92.25 60 ALA B O 1
ATOM 1355 N N . GLN B 1 61 ? 13.812 21.641 9.992 1 92.38 61 GLN B N 1
ATOM 1356 C CA . GLN B 1 61 ? 13.648 20.266 9.5 1 92.38 61 GLN B CA 1
ATOM 1357 C C . GLN B 1 61 ? 13.211 20.266 8.039 1 92.38 61 GLN B C 1
ATOM 1359 O O . GLN B 1 61 ? 12.195 20.859 7.688 1 92.38 61 GLN B O 1
ATOM 1364 N N . LYS B 1 62 ? 13.992 19.609 7.23 1 93.12 62 LYS B N 1
ATOM 1365 C CA . LYS B 1 62 ? 13.594 19.438 5.836 1 93.12 62 LYS B CA 1
ATOM 1366 C C . LYS B 1 62 ? 12.242 18.734 5.734 1 93.12 62 LYS B C 1
ATOM 1368 O O . LYS B 1 62 ? 12 17.75 6.434 1 93.12 62 LYS B O 1
ATOM 1373 N N . ASP B 1 63 ? 11.305 19.203 4.973 1 95.38 63 ASP B N 1
ATOM 1374 C CA . ASP B 1 63 ? 9.984 18.641 4.723 1 95.38 63 ASP B CA 1
ATOM 1375 C C . ASP B 1 63 ? 9.125 18.688 5.984 1 95.38 63 ASP B C 1
ATOM 1377 O O . ASP B 1 63 ? 8.227 17.859 6.156 1 95.38 63 ASP B O 1
ATOM 1381 N N . GLY B 1 64 ? 9.508 19.641 6.816 1 97.31 64 GLY B N 1
ATOM 1382 C CA . GLY B 1 64 ? 8.766 19.797 8.055 1 97.31 64 GLY B CA 1
ATOM 1383 C C . GLY B 1 64 ? 7.758 20.938 8.008 1 97.31 64 GLY B C 1
ATOM 1384 O O . GLY B 1 64 ? 7.945 21.906 7.285 1 97.31 64 GLY B O 1
ATOM 1385 N N . LEU B 1 65 ? 6.676 20.781 8.805 1 96.75 65 LEU B N 1
ATOM 1386 C CA . LEU B 1 65 ? 5.656 21.812 8.992 1 96.75 65 LEU B CA 1
ATOM 1387 C C . LEU B 1 65 ? 5.434 22.094 10.477 1 96.75 65 LEU B C 1
ATOM 1389 O O . LEU B 1 65 ? 5.594 21.203 11.312 1 96.75 65 LEU B O 1
ATOM 1393 N N . ILE B 1 66 ? 5.145 23.312 10.719 1 96.31 66 ILE B N 1
ATOM 1394 C CA . ILE B 1 66 ? 4.82 23.734 12.078 1 96.31 66 ILE B CA 1
ATOM 1395 C C . ILE B 1 66 ? 3.412 24.312 12.125 1 96.31 66 ILE B C 1
ATOM 1397 O O . ILE B 1 66 ? 3.064 25.172 11.312 1 96.31 66 ILE B O 1
ATOM 1401 N N . LEU B 1 67 ? 2.596 23.766 12.992 1 96.06 67 LEU B N 1
ATOM 1402 C CA . LEU B 1 67 ? 1.265 24.297 13.266 1 96.06 67 LEU B CA 1
ATOM 1403 C C . LEU B 1 67 ? 1.195 24.891 14.672 1 96.06 67 LEU B C 1
ATOM 1405 O O . LEU B 1 67 ? 1.58 24.234 15.641 1 96.06 67 LEU B O 1
ATOM 1409 N N . GLU B 1 68 ? 0.69 26.141 14.703 1 95.12 68 GLU B N 1
ATOM 1410 C CA . GLU B 1 68 ? 0.627 26.812 15.992 1 95.12 68 GLU B CA 1
ATOM 1411 C C . GLU B 1 68 ? -0.715 27.5 16.188 1 95.12 68 GLU B C 1
ATOM 1413 O O . GLU B 1 68 ? -1.346 27.922 15.219 1 95.12 68 GLU B O 1
ATOM 1418 N N . GLY B 1 69 ? -1.108 27.516 17.422 1 94.12 69 GLY B N 1
ATOM 1419 C CA . GLY B 1 69 ? -2.336 28.203 17.781 1 94.12 69 GLY B CA 1
ATOM 1420 C C . GLY B 1 69 ? -2.613 28.203 19.266 1 94.12 69 GLY B C 1
ATOM 1421 O O . GLY B 1 69 ? -1.898 27.547 20.031 1 94.12 69 GLY B O 1
ATOM 1422 N N . ASP B 1 70 ? -3.602 28.969 19.703 1 91.94 70 ASP B N 1
ATOM 1423 C CA . ASP B 1 70 ? -3.904 29.109 21.125 1 91.94 70 ASP B CA 1
ATOM 1424 C C . ASP B 1 70 ? -4.98 28.125 21.562 1 91.94 70 ASP B C 1
ATOM 1426 O O . ASP B 1 70 ? -5.266 28 22.75 1 91.94 70 ASP B O 1
ATOM 1430 N N . ASP B 1 71 ? -5.57 27.5 20.641 1 92.88 71 ASP B N 1
ATOM 1431 C CA . ASP B 1 71 ? -6.582 26.484 20.906 1 92.88 71 ASP B CA 1
ATOM 1432 C C . ASP B 1 71 ? -6.121 25.109 20.422 1 92.88 71 ASP B C 1
ATOM 1434 O O . ASP B 1 71 ? -5.988 24.875 19.219 1 92.88 71 ASP B O 1
ATOM 1438 N N . ILE B 1 72 ? -5.953 24.234 21.375 1 92.62 72 ILE B N 1
ATOM 1439 C CA . ILE B 1 72 ? -5.395 22.922 21.062 1 92.62 72 ILE B CA 1
ATOM 1440 C C . ILE B 1 72 ? -6.32 22.188 20.094 1 92.62 72 ILE B C 1
ATOM 1442 O O . ILE B 1 72 ? -5.855 21.453 19.219 1 92.62 72 ILE B O 1
ATOM 1446 N N . GLU B 1 73 ? -7.582 22.359 20.25 1 94.94 73 GLU B N 1
ATOM 1447 C CA . GLU B 1 73 ? -8.539 21.656 19.391 1 94.94 73 GLU B CA 1
ATOM 1448 C C . GLU B 1 73 ? -8.406 22.094 17.938 1 94.94 73 GLU B C 1
ATOM 1450 O O . GLU B 1 73 ? -8.453 21.266 17.031 1 94.94 73 GLU B O 1
ATOM 1455 N N . LEU B 1 74 ? -8.211 23.438 17.781 1 94.94 74 LEU B N 1
ATOM 1456 C CA . LEU B 1 74 ? -8.102 23.969 16.422 1 94.94 74 LEU B CA 1
ATOM 1457 C C . LEU B 1 74 ? -6.773 23.562 15.789 1 94.94 74 LEU B C 1
ATOM 1459 O O . LEU B 1 74 ? -6.723 23.234 14.594 1 94.94 74 LEU B O 1
ATOM 1463 N N . VAL B 1 75 ? -5.715 23.531 16.578 1 96.12 75 VAL B N 1
ATOM 1464 C CA . VAL B 1 75 ? -4.402 23.125 16.094 1 96.12 75 VAL B CA 1
ATOM 1465 C C . VAL B 1 75 ? -4.426 21.641 15.719 1 96.12 75 VAL B C 1
ATOM 1467 O O . VAL B 1 75 ? -3.986 21.25 14.633 1 96.12 75 VAL B O 1
ATOM 1470 N N . SER B 1 76 ? -5 20.859 16.578 1 96.06 76 SER B N 1
ATOM 1471 C CA . SER B 1 76 ? -5.086 19.422 16.359 1 96.06 76 SER B CA 1
ATOM 1472 C C . SER B 1 76 ? -5.949 19.094 15.148 1 96.06 76 SER B C 1
ATOM 1474 O O . SER B 1 76 ? -5.59 18.234 14.344 1 96.06 76 SER B O 1
ATOM 1476 N N . ASN B 1 77 ? -7.043 19.75 15.031 1 96.75 77 ASN B N 1
ATOM 1477 C CA . ASN B 1 77 ? -7.938 19.531 13.898 1 96.75 77 ASN B CA 1
ATOM 1478 C C . ASN B 1 77 ? -7.273 19.906 12.578 1 96.75 77 ASN B C 1
ATOM 1480 O O . ASN B 1 77 ? -7.402 19.188 11.586 1 96.75 77 ASN B O 1
ATOM 1484 N N . SER B 1 78 ? -6.582 21.016 12.578 1 97.38 78 SER B N 1
ATOM 1485 C CA . SER B 1 78 ? -5.871 21.438 11.375 1 97.38 78 SER B CA 1
ATOM 1486 C C . SER B 1 78 ? -4.828 20.391 10.969 1 97.38 78 SER B C 1
ATOM 1488 O O . SER B 1 78 ? -4.715 20.047 9.789 1 97.38 78 SER B O 1
ATOM 1490 N N . ALA B 1 79 ? -4.168 19.891 11.953 1 97.56 79 ALA B N 1
ATOM 1491 C CA . ALA B 1 79 ? -3.17 18.875 11.68 1 97.56 79 ALA B CA 1
ATOM 1492 C C . ALA B 1 79 ? -3.816 17.609 11.102 1 97.56 79 ALA B C 1
ATOM 1494 O O . ALA B 1 79 ? -3.289 17.016 10.164 1 97.56 79 ALA B O 1
ATOM 1495 N N . ALA B 1 80 ? -4.93 17.266 11.664 1 96.75 80 ALA B N 1
ATOM 1496 C CA . ALA B 1 80 ? -5.645 16.078 11.195 1 96.75 80 ALA B CA 1
ATOM 1497 C C . ALA B 1 80 ? -6.074 16.219 9.742 1 96.75 80 ALA B C 1
ATOM 1499 O O . ALA B 1 80 ? -6.008 15.266 8.969 1 96.75 80 ALA B O 1
ATOM 1500 N N . LEU B 1 81 ? -6.48 17.422 9.422 1 95.88 81 LEU B N 1
ATOM 1501 C CA . LEU B 1 81 ? -6.938 17.672 8.062 1 95.88 81 LEU B CA 1
ATOM 1502 C C . LEU B 1 81 ? -5.781 17.578 7.07 1 95.88 81 LEU B C 1
ATOM 1504 O O . LEU B 1 81 ? -5.938 17.016 5.984 1 95.88 81 LEU B O 1
ATOM 1508 N N . ILE B 1 82 ? -4.656 18.078 7.461 1 96.88 82 ILE B N 1
ATOM 1509 C CA . ILE B 1 82 ? -3.471 18 6.617 1 96.88 82 ILE B CA 1
ATOM 1510 C C . ILE B 1 82 ? -3.092 16.531 6.414 1 96.88 82 ILE B C 1
ATOM 1512 O O . ILE B 1 82 ? -2.812 16.094 5.293 1 96.88 82 ILE B O 1
ATOM 1516 N N . GLN B 1 83 ? -3.109 15.773 7.48 1 95.5 83 GLN B N 1
ATOM 1517 C CA . GLN B 1 83 ? -2.795 14.352 7.398 1 95.5 83 GLN B CA 1
ATOM 1518 C C . GLN B 1 83 ? -3.812 13.609 6.535 1 95.5 83 GLN B C 1
ATOM 1520 O O . GLN B 1 83 ? -3.439 12.797 5.688 1 95.5 83 GLN B O 1
ATOM 1525 N N . GLN B 1 84 ? -5.027 13.914 6.758 1 93.12 84 GLN B N 1
ATOM 1526 C CA . GLN B 1 84 ? -6.098 13.25 6.023 1 93.12 84 GLN B CA 1
ATOM 1527 C C . GLN B 1 84 ? -5.965 13.484 4.523 1 93.12 84 GLN B C 1
ATOM 1529 O O . GLN B 1 84 ? -6.281 12.609 3.719 1 93.12 84 GLN B O 1
ATOM 1534 N N . ALA B 1 85 ? -5.422 14.688 4.184 1 93.75 85 ALA B N 1
ATOM 1535 C CA . ALA B 1 85 ? -5.27 15.047 2.773 1 93.75 85 ALA B CA 1
ATOM 1536 C C . ALA B 1 85 ? -4.281 14.109 2.078 1 93.75 85 ALA B C 1
ATOM 1538 O O . ALA B 1 85 ? -4.285 13.992 0.85 1 93.75 85 ALA B O 1
ATOM 1539 N N . THR B 1 86 ? -3.406 13.398 2.871 1 91.06 86 THR B N 1
ATOM 1540 C CA . THR B 1 86 ? -2.398 12.523 2.277 1 91.06 86 THR B CA 1
ATOM 1541 C C . THR B 1 86 ? -2.537 11.102 2.805 1 91.06 86 THR B C 1
ATOM 1543 O O . THR B 1 86 ? -1.561 10.352 2.852 1 91.06 86 THR B O 1
ATOM 1546 N N . THR B 1 87 ? -3.602 10.859 3.379 1 84 87 THR B N 1
ATOM 1547 C CA . THR B 1 87 ? -3.844 9.492 3.846 1 84 87 THR B CA 1
ATOM 1548 C C . THR B 1 87 ? -4.348 8.617 2.705 1 84 87 THR B C 1
ATOM 1550 O O . THR B 1 87 ? -5.234 9.016 1.949 1 84 87 THR B O 1
ATOM 1553 N N . VAL B 1 88 ? -3.553 7.5 2.623 1 70.81 88 VAL B N 1
ATOM 1554 C CA . VAL B 1 88 ? -4.012 6.492 1.67 1 70.81 88 VAL B CA 1
ATOM 1555 C C . VAL B 1 88 ? -4.969 5.523 2.363 1 70.81 88 VAL B C 1
ATOM 1557 O O . VAL B 1 88 ? -4.629 4.938 3.393 1 70.81 88 VAL B O 1
ATOM 1560 N N . GLU B 1 89 ? -6.152 5.551 2.07 1 64.12 89 GLU B N 1
ATOM 1561 C CA . GLU B 1 89 ? -7.152 4.695 2.701 1 64.12 89 GLU B CA 1
ATOM 1562 C C . GLU B 1 89 ? -6.797 3.219 2.541 1 64.12 89 GLU B C 1
ATOM 1564 O O . GLU B 1 89 ? -6.184 2.826 1.548 1 64.12 89 GLU B O 1
ATOM 1569 N N . ASN B 1 90 ? -6.953 2.588 3.727 1 58.69 90 ASN B N 1
ATOM 1570 C CA . ASN B 1 90 ? -6.73 1.152 3.863 1 58.69 90 ASN B CA 1
ATOM 1571 C C . ASN B 1 90 ? -7.113 0.402 2.592 1 58.69 90 ASN B C 1
ATOM 1573 O O . ASN B 1 90 ? -6.461 -0.574 2.219 1 58.69 90 ASN B O 1
ATOM 1577 N N . LYS B 1 91 ? -8.07 0.938 1.996 1 59.25 91 LYS B N 1
ATOM 1578 C CA . LYS B 1 91 ? -8.5 0.241 0.787 1 59.25 91 LYS B CA 1
ATOM 1579 C C . LYS B 1 91 ? -7.363 0.136 -0.222 1 59.25 91 LYS B C 1
ATOM 1581 O O . LYS B 1 91 ? -7.238 -0.87 -0.924 1 59.25 91 LYS B O 1
ATOM 1586 N N . ASN B 1 92 ? -6.465 1.062 -0.025 1 58.38 92 ASN B N 1
ATOM 1587 C CA . ASN B 1 92 ? -5.355 1.053 -0.97 1 58.38 92 ASN B CA 1
ATOM 1588 C C . ASN B 1 92 ? -4.289 0.036 -0.573 1 58.38 92 ASN B C 1
ATOM 1590 O O . ASN B 1 92 ? -3.732 -0.654 -1.429 1 58.38 92 ASN B O 1
ATOM 1594 N N . ILE B 1 93 ? -4.168 -0.088 0.823 1 59.66 93 ILE B N 1
ATOM 1595 C CA . ILE B 1 93 ? -3.158 -1.041 1.271 1 59.66 93 ILE B CA 1
ATOM 1596 C C . ILE B 1 93 ? -3.586 -2.459 0.903 1 59.66 93 ILE B C 1
ATOM 1598 O O . ILE B 1 93 ? -2.746 -3.303 0.582 1 59.66 93 ILE B O 1
ATOM 1602 N N . ARG B 1 94 ? -4.824 -2.734 1.09 1 58.34 94 ARG B N 1
ATOM 1603 C CA . ARG B 1 94 ? -5.355 -4.043 0.722 1 58.34 94 ARG B CA 1
ATOM 1604 C C . ARG B 1 94 ? -5.117 -4.336 -0.755 1 58.34 94 ARG B C 1
ATOM 1606 O O . ARG B 1 94 ? -4.836 -5.477 -1.128 1 58.34 94 ARG B O 1
ATOM 1613 N N . LYS B 1 95 ? -5.125 -3.16 -1.431 1 61.19 95 LYS B N 1
ATOM 1614 C CA . LYS B 1 95 ? -4.793 -3.279 -2.848 1 61.19 95 LYS B CA 1
ATOM 1615 C C . LYS B 1 95 ? -3.371 -3.801 -3.037 1 61.19 95 LYS B C 1
ATOM 1617 O O . LYS B 1 95 ? -3.09 -4.516 -4.004 1 61.19 95 LYS B O 1
ATOM 1622 N N . ILE B 1 96 ? -2.676 -3.547 -1.791 1 64.12 96 ILE B N 1
ATOM 1623 C CA . ILE B 1 96 ? -1.27 -3.928 -1.883 1 64.12 96 ILE B CA 1
ATOM 1624 C C . ILE B 1 96 ? -1.132 -5.441 -1.722 1 64.12 96 ILE B C 1
ATOM 1626 O O . ILE B 1 96 ? -0.265 -6.059 -2.342 1 64.12 96 ILE B O 1
ATOM 1630 N N . LEU B 1 97 ? -2.07 -6.016 -0.984 1 73.94 97 LEU B N 1
ATOM 1631 C CA . LEU B 1 97 ? -1.962 -7.449 -0.737 1 73.94 97 LEU B CA 1
ATOM 1632 C C . LEU B 1 97 ? -2.654 -8.242 -1.838 1 73.94 97 LEU B C 1
ATOM 1634 O O . LEU B 1 97 ? -2.555 -9.469 -1.879 1 73.94 97 LEU B O 1
ATOM 1638 N N . ASP B 1 98 ? -3.199 -7.445 -2.729 1 82.25 98 ASP B N 1
ATOM 1639 C CA . ASP B 1 98 ? -3.809 -8.148 -3.852 1 82.25 98 ASP B CA 1
ATOM 1640 C C . ASP B 1 98 ? -2.771 -8.969 -4.613 1 82.25 98 ASP B C 1
ATOM 1642 O O . ASP B 1 98 ? -1.664 -8.5 -4.871 1 82.25 98 ASP B O 1
ATOM 1646 N N . GLY B 1 99 ? -3.041 -10.203 -4.758 1 91.69 99 GLY B N 1
ATOM 1647 C CA . GLY B 1 99 ? -2.135 -11.047 -5.52 1 91.69 99 GLY B CA 1
ATOM 1648 C C . GLY B 1 99 ? -2.498 -12.523 -5.457 1 91.69 99 GLY B C 1
ATOM 1649 O O . GLY B 1 99 ? -3.578 -12.883 -4.98 1 91.69 99 GLY B O 1
ATOM 1650 N N . ILE B 1 100 ? -1.76 -13.32 -6.098 1 95.31 100 ILE B N 1
ATOM 1651 C CA . ILE B 1 100 ? -1.894 -14.773 -6.055 1 95.31 100 ILE B CA 1
ATOM 1652 C C . ILE B 1 100 ? -0.719 -15.375 -5.285 1 95.31 100 ILE B C 1
ATOM 1654 O O . ILE B 1 100 ? 0.442 -15.094 -5.594 1 95.31 100 ILE B O 1
ATOM 1658 N N . TYR B 1 101 ? -1.021 -16.156 -4.258 1 95.62 101 TYR B N 1
ATOM 1659 C CA . TYR B 1 101 ? -0.006 -16.688 -3.35 1 95.62 101 TYR B CA 1
ATOM 1660 C C . TYR B 1 101 ? -0.085 -18.203 -3.254 1 95.62 101 TYR B C 1
ATOM 1662 O O . TYR B 1 101 ? -1.165 -18.781 -3.393 1 95.62 101 TYR B O 1
ATOM 1670 N N . VAL B 1 102 ? 1.064 -18.812 -2.98 1 96.25 102 VAL B N 1
ATOM 1671 C CA . VAL B 1 102 ? 1.083 -20.25 -2.672 1 96.25 102 VAL B CA 1
ATOM 1672 C C . VAL B 1 102 ? 0.492 -20.484 -1.283 1 96.25 102 VAL B C 1
ATOM 1674 O O . VAL B 1 102 ? 0.955 -19.891 -0.299 1 96.25 102 VAL B O 1
ATOM 1677 N N . SER B 1 103 ? -0.476 -21.312 -1.261 1 93.94 103 SER B N 1
ATOM 1678 C CA . SER B 1 103 ? -1.121 -21.578 0.019 1 93.94 103 SER B CA 1
ATOM 1679 C C . SER B 1 103 ? -0.65 -22.906 0.605 1 93.94 103 SER B C 1
ATOM 1681 O O . SER B 1 103 ? -0.623 -23.078 1.826 1 93.94 103 SER B O 1
ATOM 1683 N N . VAL B 1 104 ? -0.383 -23.891 -0.279 1 93.69 104 VAL B N 1
ATOM 1684 C CA . VAL B 1 104 ? 0.035 -25.219 0.174 1 93.69 104 VAL B CA 1
ATOM 1685 C C . VAL B 1 104 ? 1.091 -25.781 -0.776 1 93.69 104 VAL B C 1
ATOM 1687 O O . VAL B 1 104 ? 0.965 -25.656 -1.997 1 93.69 104 VAL B O 1
ATOM 1690 N N . LYS B 1 105 ? 2.111 -26.312 -0.151 1 93.81 105 LYS B N 1
ATOM 1691 C CA . LYS B 1 105 ? 3.1 -27.094 -0.89 1 93.81 105 LYS B CA 1
ATOM 1692 C C . LYS B 1 105 ? 3.023 -28.562 -0.517 1 93.81 105 LYS B C 1
ATOM 1694 O O . LYS B 1 105 ? 3.068 -28.922 0.664 1 93.81 105 LYS B O 1
ATOM 1699 N N . GLY B 1 106 ? 2.734 -29.359 -1.651 1 89.62 106 GLY B N 1
ATOM 1700 C CA . GLY B 1 106 ? 2.609 -30.766 -1.332 1 89.62 106 GLY B CA 1
ATOM 1701 C C . GLY B 1 106 ? 3.148 -31.672 -2.422 1 89.62 106 GLY B C 1
ATOM 1702 O O . GLY B 1 106 ? 3.654 -31.203 -3.439 1 89.62 106 GLY B O 1
ATOM 1703 N N . THR B 1 107 ? 3.227 -33.031 -2.076 1 88.75 107 THR B N 1
ATOM 1704 C CA . THR B 1 107 ? 3.586 -34.094 -3.014 1 88.75 107 THR B CA 1
ATOM 1705 C C . THR B 1 107 ? 2.367 -34.938 -3.373 1 88.75 107 THR B C 1
ATOM 1707 O O . THR B 1 107 ? 1.433 -35.062 -2.576 1 88.75 107 THR B O 1
ATOM 1710 N N . ASN B 1 108 ? 2.193 -35.156 -4.703 1 75.06 108 ASN B N 1
ATOM 1711 C CA . ASN B 1 108 ? 1.119 -36.062 -5.133 1 75.06 108 ASN B CA 1
ATOM 1712 C C . ASN B 1 108 ? 1.625 -37.469 -5.363 1 75.06 108 ASN B C 1
ATOM 1714 O O . ASN B 1 108 ? 2.66 -37.656 -6 1 75.06 108 ASN B O 1
ATOM 1718 N N . SER B 1 109 ? 1.184 -38.438 -4.543 1 64.19 109 SER B N 1
ATOM 1719 C CA . SER B 1 109 ? 1.515 -39.844 -4.734 1 64.19 109 SER B CA 1
ATOM 1720 C C . SER B 1 109 ? 0.575 -40.5 -5.742 1 64.19 109 SER B C 1
ATOM 1722 O O . SER B 1 109 ? -0.646 -40.375 -5.633 1 64.19 109 SER B O 1
ATOM 1724 N N . SER B 1 110 ? 0.828 -40.406 -6.969 1 53.41 110 SER B N 1
ATOM 1725 C CA . SER B 1 110 ? -0.01 -41.219 -7.832 1 53.41 110 SER B CA 1
ATOM 1726 C C . SER B 1 110 ? 0.416 -42.688 -7.777 1 53.41 110 SER B C 1
ATOM 1728 O O . SER B 1 110 ? 1.609 -43 -7.805 1 53.41 110 SER B O 1
ATOM 1730 N N . ALA B 1 111 ? -0.401 -43.625 -7.148 1 47.16 111 ALA B N 1
ATOM 1731 C CA . ALA B 1 111 ? -0.273 -45.094 -7.258 1 47.16 111 ALA B CA 1
ATOM 1732 C C . ALA B 1 111 ? -0.267 -45.531 -8.719 1 47.16 111 ALA B C 1
ATOM 1734 O O . ALA B 1 111 ? -1.158 -45.156 -9.484 1 47.16 111 ALA B O 1
ATOM 1735 N N . GLY B 1 112 ? 0.795 -45.719 -9.336 1 38.5 112 GLY B N 1
ATOM 1736 C CA . GLY B 1 112 ? 0.652 -46.625 -10.461 1 38.5 112 GLY B CA 1
ATOM 1737 C C . GLY B 1 112 ? -0.088 -47.906 -10.102 1 38.5 112 GLY B C 1
ATOM 1738 O O . GLY B 1 112 ? -0.154 -48.281 -8.93 1 38.5 112 GLY B O 1
#

Organism: Camelus dromedarius (NCBI:txid9838)

Radius of gyration: 27.07 Å; Cα contacts (8 Å, |Δi|>4): 499; chains: 2; bounding box: 28×96×63 Å

pLDDT: mean 85.62, std 15.76, range [31.52, 97.62]

Nearest PDB structures (foldseek):
  7zjx-assembly1_LK  TM=7.881E-01  e=4.658E-14  Oryctolagus cuniculus
  7qgg-assembly1_J  TM=7.615E-01  e=6.386E-14  Rattus norvegicus
  9cai-assembly1_CH  TM=8.012E-01  e=3.100E-11  Caenorhabditis elegans
  7qiz-assembly1_K  TM=8.135E-01  e=1.166E-10  Solanum lycopersicum
  4v8p-assembly2_CE  TM=8.323E-01  e=8.003E-09  Tetrahymena thermophila

Solvent-accessible surface area (backbone atoms only — not comparable to full-atom values): 12252 Å² total; per-residue (Å²): 130,85,73,74,56,63,54,27,28,31,36,33,28,38,60,40,59,75,82,43,65,67,46,75,46,72,41,68,90,76,38,34,37,35,40,31,28,59,83,63,35,89,63,72,46,76,37,73,49,35,80,73,37,48,71,46,75,37,88,91,36,88,63,24,34,36,36,33,18,66,43,59,67,40,34,51,49,32,50,49,49,52,24,55,74,32,55,61,54,63,71,53,54,40,50,48,63,26,28,40,42,80,72,42,84,47,72,36,76,48,81,122,130,85,73,72,53,62,55,26,28,33,35,34,31,38,59,41,60,74,82,40,66,68,44,77,46,72,41,70,90,76,38,34,37,34,39,31,27,59,84,63,35,88,62,72,45,77,38,71,49,35,80,72,34,49,71,45,73,37,85,89,36,89,61,23,34,36,36,32,17,66,43,60,67,40,33,50,49,32,50,49,49,50,24,56,75,33,56,62,53,63,73,54,55,42,50,48,63,25,27,39,43,80,74,42,83,46,72,36,76,49,81,121

Secondary structure (DSSP, 8-state):
------EEEEEEEEEE-SSS--EEEEEGGGTEEEEE-GGG-SPPEEEEPPTTEEEEE-SSSTTEEEEEES-HHHHHHHHHHHHHTT---HHHHHHHH-EEEEEEEEEEE---/------EEEEEEEEEE-SSS--EEEEEGGGTEEEEE-GGG-SPPEEEEPPTTEEEEE-SSSTTEEEEEES-HHHHHHHHHHHHHTT---HHHHHHHH-EEEEEEEEEEE---